Protein AF-0000000067178004 (afdb_homodimer)

Radius of gyration: 20.52 Å; Cα contacts (8 Å, |Δi|>4): 742; chains: 2; bounding box: 50×59×43 Å

pLDDT: mean 97.69, std 4.84, range [48.91, 99.0]

Solvent-accessible surface area (backbone atoms only — not comparable to full-atom values): 18477 Å² total; per-residue (Å²): 102,30,38,22,45,42,45,19,66,50,79,70,58,64,84,55,48,55,58,45,42,54,42,21,33,54,40,3,63,68,57,20,30,42,31,34,59,26,38,58,34,31,43,39,26,53,32,53,51,35,16,44,75,39,59,18,47,40,37,22,39,23,27,55,95,53,47,90,45,41,50,88,86,52,79,37,77,44,73,24,86,38,69,64,52,27,54,48,54,49,59,73,67,34,53,30,38,36,36,44,70,45,24,51,63,30,50,23,54,52,31,44,54,46,34,38,36,75,71,62,74,48,82,60,48,36,33,38,48,31,53,89,56,60,43,49,22,46,50,47,26,53,50,48,24,47,73,72,64,42,45,96,59,63,65,74,78,60,39,48,77,41,68,46,57,67,60,51,52,50,49,48,54,51,50,47,52,53,58,60,63,74,97,102,30,37,23,44,41,47,19,66,51,79,70,58,65,83,54,48,55,58,44,41,53,41,21,34,54,41,4,62,70,58,20,30,41,32,35,58,26,39,58,33,30,44,39,25,52,33,52,51,35,15,45,74,40,58,18,48,40,39,24,38,23,27,55,97,52,47,91,44,41,49,87,84,50,77,39,77,43,73,24,85,38,70,66,53,26,54,49,54,48,58,72,66,34,54,31,39,36,37,45,70,44,25,51,64,30,50,24,53,53,33,45,54,45,35,39,35,75,71,62,75,47,82,61,48,36,33,40,47,30,52,88,56,61,45,50,21,48,50,45,26,54,49,49,24,47,73,73,66,43,44,96,58,65,66,75,80,60,39,47,78,39,69,45,56,68,60,51,53,50,48,47,54,51,50,46,52,52,56,60,65,73,96

Foldseek 3Di:
DEEEEQEALAADDPLFLVLLLVLLLVCQLVQYEYEYQQFCGHSRVSSVVSSVVNHYAYAHEHEDVCVVRGDPDGPYYHYHPDLVRSLVVSVVPGQAYEYGYYDPSSVVSLVVQLVCVLVVVDQHAYEYQCRPVRCVVVVVVVVVCVVVPNRPDDPVSRYHYYNDSVVRVVVNVVVSVVVVVVD/DEEEEQEALAADDPLFLVLLLVLLLVCQLVQYEYEYQQFCGHSVVSSVVSSVVNHYAYAHEHEDVCVVRGDPDGPYYHYHPDLVRSLVVSVVPGQAYEYGYYDPSSVVSLVVQLVCVLVVVDQHAYEYQCRPVRCVVVVVVVVVCVVVPNRPDDPVSRYHYYNDSVVRVVVNVVVSVVVVVVD

Organism: Mycolicibacterium smegmatis (strain ATCC 700084 / mc(2)155) (NCBI:txid246196)

Nearest PDB structures (foldseek):
  5its-assembly2_C  TM=9.536E-01  e=9.724E-16  Corynebacterium glutamicum ATCC 13032
  5zbk-assembly1_A-2  TM=9.360E-01  e=7.575E-16  Pseudomonas aeruginosa PAO1
  5zbl-assembly1_B  TM=9.342E-01  e=1.414E-15  Corynebacterium glutamicum ATCC 13032
  5zbj-assembly1_A-2  TM=9.383E-01  e=2.812E-15  Pseudomonas aeruginosa PAO1
  1ydh-assembly1_B  TM=9.246E-01  e=4.672E-14  Arabidopsis thaliana

InterPro domains:
  IPR005269 Cytokinin riboside 5'-monophosphate phosphoribohydrolase LOG [TIGR00730] (2-168)
  IPR031100 LOG family [PF03641] (44-171)

Secondary structure (DSSP, 8-state):
-EEEEE--SS---HHHHHHHHHHHHHHHHTTPEEEE--BSSHHHHHHHHHHHHTT-EEEEEEEGGGGGGB-TT-SEEEEESSHHHHHHHHHHT-SEEEE-S--HHHHHHHHHHHHHHHTTS----EEEE-GGGTTHHHHHHHHHHHHTT--SS-HHHH-EEES-HHHHHHHHHHHHHHHHHH-/-EEEEE--SS---HHHHHHHHHHHHHHHHTTPEEEE--BSSHHHHHHHHHHHHTT-EEEEEEEGGGGGGB-TT-SEEEEESSHHHHHHHHHHT-SEEEE-S--HHHHHHHHHHHHHHHTTS----EEEE-GGGTTHHHHHHHHHHHHTT--SS-HHHH-EEES-HHHHHHHHHHHHHHHHHH-

Sequence (366 aa):
MKICIFMSATDLDERYTVHARQFARLVGRGGHTLIWGGSDTGLMKLVADEVQAAGGRLNGVSVEFLRHFARGHADDMVIARNLAERKMLMLNGCDAVVVMVGGLGTLDEATDILEMRKHGQHTKPVVILNTAGFYDGLTLQMRRMEHDGLLPVPLDELVYITDDCAKAFAHLQFEHSRRTTEIMKICIFMSATDLDERYTVHARQFARLVGRGGHTLIWGGSDTGLMKLVADEVQAAGGRLNGVSVEFLRHFARGHADDMVIARNLAERKMLMLNGCDAVVVMVGGLGTLDEATDILEMRKHGQHTKPVVILNTAGFYDGLTLQMRRMEHDGLLPVPLDELVYITDDCAKAFAHLQFEHSRRTTEI

Structure (mmCIF, N/CA/C/O backbone):
data_AF-0000000067178004-model_v1
#
loop_
_entity.id
_entity.type
_entity.pdbx_description
1 polymer "Cytokinin riboside 5'-monophosphate phosphoribohydrolase"
#
loop_
_atom_site.group_PDB
_atom_site.id
_atom_site.type_symbol
_atom_site.label_atom_id
_atom_site.label_alt_id
_atom_site.label_comp_id
_atom_site.label_asym_id
_atom_site.label_entity_id
_atom_site.label_seq_id
_atom_site.pdbx_PDB_ins_code
_atom_site.Cartn_x
_atom_site.Cartn_y
_atom_site.Cartn_z
_atom_site.occupancy
_atom_site.B_iso_or_equiv
_atom_site.auth_seq_id
_atom_site.auth_comp_id
_atom_site.auth_asym_id
_atom_site.auth_atom_id
_atom_site.pdbx_PDB_model_num
ATOM 1 N N . MET A 1 1 ? 11.477 -23.141 -5.738 1 97.5 1 MET A N 1
ATOM 2 C CA . MET A 1 1 ? 11.242 -21.844 -5.094 1 97.5 1 MET A CA 1
ATOM 3 C C . MET A 1 1 ? 9.82 -21.766 -4.551 1 97.5 1 MET A C 1
ATOM 5 O O . MET A 1 1 ? 8.93 -22.484 -5.004 1 97.5 1 MET A O 1
ATOM 9 N N . LYS A 1 2 ? 9.57 -20.938 -3.533 1 98.81 2 LYS A N 1
ATOM 10 C CA . LYS A 1 2 ? 8.258 -20.5 -3.094 1 98.81 2 LYS A CA 1
ATOM 11 C C . LYS A 1 2 ? 7.93 -19.109 -3.66 1 98.81 2 LYS A C 1
ATOM 13 O O . LYS A 1 2 ? 8.586 -18.125 -3.318 1 98.81 2 LYS A O 1
ATOM 18 N N . ILE A 1 3 ? 6.898 -19.094 -4.504 1 98.94 3 ILE A N 1
ATOM 19 C CA . ILE A 1 3 ? 6.547 -17.859 -5.207 1 98.94 3 ILE A CA 1
ATOM 20 C C . ILE A 1 3 ? 5.25 -17.297 -4.633 1 98.94 3 ILE A C 1
ATOM 22 O O . ILE A 1 3 ? 4.199 -17.938 -4.707 1 98.94 3 ILE A O 1
ATOM 26 N N . CYS A 1 4 ? 5.352 -16.125 -4.055 1 98.94 4 CYS A N 1
ATOM 27 C CA . CYS A 1 4 ? 4.176 -15.406 -3.559 1 98.94 4 CYS A CA 1
ATOM 28 C C . CYS A 1 4 ? 3.49 -14.641 -4.68 1 98.94 4 CYS A C 1
ATOM 30 O O . CYS A 1 4 ? 4.129 -13.859 -5.387 1 98.94 4 CYS A O 1
ATOM 32 N N . ILE A 1 5 ? 2.236 -14.891 -4.875 1 99 5 ILE A N 1
ATOM 33 C CA . ILE A 1 5 ? 1.469 -14.156 -5.875 1 99 5 ILE A CA 1
ATOM 34 C C . ILE A 1 5 ? 0.325 -13.406 -5.199 1 99 5 ILE A C 1
ATOM 36 O O . ILE A 1 5 ? -0.54 -14.016 -4.566 1 99 5 ILE A O 1
ATOM 40 N N . PHE A 1 6 ? 0.335 -12.094 -5.316 1 98.94 6 PHE A N 1
ATOM 41 C CA . PHE A 1 6 ? -0.799 -11.258 -4.949 1 98.94 6 PHE A CA 1
ATOM 42 C C . PHE A 1 6 ? -1.739 -11.07 -6.137 1 98.94 6 PHE A C 1
ATOM 44 O O . PHE A 1 6 ? -1.3 -10.734 -7.238 1 98.94 6 PHE A O 1
ATOM 51 N N . MET A 1 7 ? -3.016 -11.258 -5.895 1 98.94 7 MET A N 1
ATOM 52 C CA . MET A 1 7 ? -3.963 -11.219 -7.008 1 98.94 7 MET A CA 1
ATOM 53 C C . MET A 1 7 ? -5.395 -11.125 -6.496 1 98.94 7 MET A C 1
ATOM 55 O O . MET A 1 7 ? -5.652 -11.312 -5.309 1 98.94 7 MET A O 1
ATOM 59 N N . SER A 1 8 ? -6.277 -10.945 -7.387 1 98.56 8 SER A N 1
ATOM 60 C CA . SER A 1 8 ? -7.664 -10.609 -7.086 1 98.56 8 SER A CA 1
ATOM 61 C C . SER A 1 8 ? -8.422 -11.812 -6.531 1 98.56 8 SER A C 1
ATOM 63 O O . SER A 1 8 ? -8.188 -12.945 -6.961 1 98.56 8 SER A O 1
ATOM 65 N N . ALA A 1 9 ? -9.422 -11.531 -5.672 1 97.62 9 ALA A N 1
ATOM 66 C CA . ALA A 1 9 ? -10.406 -12.523 -5.246 1 97.62 9 ALA A CA 1
ATOM 67 C C . ALA A 1 9 ? -11.641 -12.484 -6.137 1 97.62 9 ALA A C 1
ATOM 69 O O . ALA A 1 9 ? -12.602 -13.227 -5.914 1 97.62 9 ALA A O 1
ATOM 70 N N . THR A 1 10 ? -11.664 -11.625 -7.113 1 97.81 10 THR A N 1
ATOM 71 C CA . THR A 1 10 ? -12.797 -11.391 -8 1 97.81 10 THR A CA 1
ATOM 72 C C . THR A 1 10 ? -12.664 -12.219 -9.273 1 97.81 10 THR A C 1
ATOM 74 O O . THR A 1 10 ? -11.562 -12.383 -9.805 1 97.81 10 THR A O 1
ATOM 77 N N . ASP A 1 11 ? -13.852 -12.719 -9.766 1 97.94 11 ASP A N 1
ATOM 78 C CA . ASP A 1 11 ? -13.859 -13.352 -11.078 1 97.94 11 ASP A CA 1
ATOM 79 C C . ASP A 1 11 ? -13.57 -12.328 -12.18 1 97.94 11 ASP A C 1
ATOM 81 O O . ASP A 1 11 ? -14.133 -11.234 -12.18 1 97.94 11 ASP A O 1
ATOM 85 N N . LEU A 1 12 ? -12.68 -12.758 -13.086 1 98.06 12 LEU A N 1
ATOM 86 C CA . LEU A 1 12 ? -12.25 -11.82 -14.117 1 98.06 12 LEU A CA 1
ATOM 87 C C . LEU A 1 12 ? -12.492 -12.398 -15.508 1 98.06 12 LEU A C 1
ATOM 89 O O . LEU A 1 12 ? -12.68 -13.609 -15.656 1 98.06 12 LEU A O 1
ATOM 93 N N . ASP A 1 13 ? -12.57 -11.562 -16.453 1 96.44 13 ASP A N 1
ATOM 94 C CA . ASP A 1 13 ? -12.789 -12.008 -17.812 1 96.44 13 ASP A CA 1
ATOM 95 C C . ASP A 1 13 ? -11.516 -12.586 -18.422 1 96.44 13 ASP A C 1
ATOM 97 O O . ASP A 1 13 ? -10.453 -12.547 -17.797 1 96.44 13 ASP A O 1
ATOM 101 N N . GLU A 1 14 ? -11.594 -13.086 -19.609 1 97.75 14 GLU A N 1
ATOM 102 C CA . GLU A 1 14 ? -10.539 -13.867 -20.266 1 97.75 14 GLU A CA 1
ATOM 103 C C . GLU A 1 14 ? -9.32 -13 -20.578 1 97.75 14 GLU A C 1
ATOM 105 O O . GLU A 1 14 ? -8.203 -13.508 -20.656 1 97.75 14 GLU A O 1
ATOM 110 N N . ARG A 1 15 ? -9.625 -11.711 -20.688 1 96.88 15 ARG A N 1
ATOM 111 C CA . ARG A 1 15 ? -8.508 -10.805 -20.938 1 96.88 15 ARG A CA 1
ATOM 112 C C . ARG A 1 15 ? -7.434 -10.969 -19.859 1 96.88 15 ARG A C 1
ATOM 114 O O . ARG A 1 15 ? -6.242 -10.797 -20.141 1 96.88 15 ARG A O 1
ATOM 121 N N . TYR A 1 16 ? -7.793 -11.312 -18.641 1 98.5 16 TYR A N 1
ATOM 122 C CA . TYR A 1 16 ? -6.863 -11.453 -17.516 1 98.5 16 TYR A CA 1
ATOM 123 C C . TYR A 1 16 ? -6.582 -12.922 -17.234 1 98.5 16 TYR A C 1
ATOM 125 O O . TYR A 1 16 ? -5.441 -13.297 -16.938 1 98.5 16 TYR A O 1
ATOM 133 N N . THR A 1 17 ? -7.57 -13.789 -17.375 1 98.62 17 THR A N 1
ATOM 134 C CA . THR A 1 17 ? -7.453 -15.156 -16.875 1 98.62 17 THR A CA 1
ATOM 135 C C . THR A 1 17 ? -6.543 -15.992 -17.766 1 98.62 17 THR A C 1
ATOM 137 O O . THR A 1 17 ? -5.863 -16.906 -17.297 1 98.62 17 THR A O 1
ATOM 140 N N . VAL A 1 18 ? -6.465 -15.703 -19.031 1 98.44 18 VAL A N 1
ATOM 141 C CA . VAL A 1 18 ? -5.621 -16.453 -19.953 1 98.44 18 VAL A CA 1
ATOM 142 C C . VAL A 1 18 ? -4.156 -16.312 -19.547 1 98.44 18 VAL A C 1
ATOM 144 O O . VAL A 1 18 ? -3.436 -17.312 -19.453 1 98.44 18 VAL A O 1
ATOM 147 N N . HIS A 1 19 ? -3.725 -15.133 -19.25 1 98.25 19 HIS A N 1
ATOM 148 C CA . HIS A 1 19 ? -2.35 -14.867 -18.844 1 98.25 19 HIS A CA 1
ATOM 149 C C . HIS A 1 19 ? -2.064 -15.438 -17.469 1 98.25 19 HIS A C 1
ATOM 151 O O . HIS A 1 19 ? -0.978 -15.969 -17.219 1 98.25 19 HIS A O 1
ATOM 157 N N . ALA A 1 20 ? -3.031 -15.297 -16.609 1 98.81 20 ALA A N 1
ATOM 158 C CA . ALA A 1 20 ? -2.867 -15.844 -15.258 1 98.81 20 ALA A CA 1
ATOM 159 C C . ALA A 1 20 ? -2.654 -17.359 -15.305 1 98.81 20 ALA A C 1
ATOM 161 O O . ALA A 1 20 ? -1.795 -17.891 -14.594 1 98.81 20 ALA A O 1
ATOM 162 N N . ARG A 1 21 ? -3.414 -18.031 -16.156 1 98.75 21 ARG A N 1
ATOM 163 C CA . ARG A 1 21 ? -3.258 -19.484 -16.312 1 98.75 21 ARG A CA 1
ATOM 164 C C . ARG A 1 21 ? -1.874 -19.828 -16.844 1 98.75 21 ARG A C 1
ATOM 166 O O . ARG A 1 21 ? -1.245 -20.781 -16.391 1 98.75 21 ARG A O 1
ATOM 173 N N . GLN A 1 22 ? -1.504 -19.078 -17.812 1 98.75 22 GLN A N 1
ATOM 174 C CA . GLN A 1 22 ? -0.192 -19.297 -18.422 1 98.75 22 GLN A CA 1
ATOM 175 C C . GLN A 1 22 ? 0.912 -19.219 -17.359 1 98.75 22 GLN A C 1
ATOM 177 O O . GLN A 1 22 ? 1.769 -20.109 -17.297 1 98.75 22 GLN A O 1
ATOM 182 N N . PHE A 1 23 ? 0.929 -18.203 -16.594 1 98.94 23 PHE A N 1
ATOM 183 C CA . PHE A 1 23 ? 1.959 -18.031 -15.578 1 98.94 23 PHE A CA 1
ATOM 184 C C . PHE A 1 23 ? 1.86 -19.125 -14.523 1 98.94 23 PHE A C 1
ATOM 186 O O . PHE A 1 23 ? 2.877 -19.672 -14.086 1 98.94 23 PHE A O 1
ATOM 193 N N . ALA A 1 24 ? 0.642 -19.406 -14.062 1 98.94 24 ALA A N 1
ATOM 194 C CA . ALA A 1 24 ? 0.413 -20.453 -13.062 1 98.94 24 ALA A CA 1
ATOM 195 C C . ALA A 1 24 ? 0.984 -21.781 -13.531 1 98.94 24 ALA A C 1
ATOM 197 O O . ALA A 1 24 ? 1.575 -22.531 -12.734 1 98.94 24 ALA A O 1
ATOM 198 N N . ARG A 1 25 ? 0.811 -22.109 -14.773 1 98.75 25 ARG A N 1
ATOM 199 C CA . ARG A 1 25 ? 1.32 -23.359 -15.328 1 98.75 25 ARG A CA 1
ATOM 200 C C . ARG A 1 25 ? 2.844 -23.406 -15.266 1 98.75 25 ARG A C 1
ATOM 202 O O . ARG A 1 25 ? 3.428 -24.469 -15.008 1 98.75 25 ARG A O 1
ATOM 209 N N . LEU A 1 26 ? 3.506 -22.25 -15.547 1 98.81 26 LEU A N 1
ATOM 210 C CA . LEU A 1 26 ? 4.957 -22.188 -15.414 1 98.81 26 LEU A CA 1
ATOM 211 C C . LEU A 1 26 ? 5.387 -22.5 -13.977 1 98.81 26 LEU A C 1
ATOM 213 O O . LEU A 1 26 ? 6.344 -23.234 -13.758 1 98.81 26 LEU A O 1
ATOM 217 N N . VAL A 1 27 ? 4.664 -22 -13.008 1 98.88 27 VAL A N 1
ATOM 218 C CA . VAL A 1 27 ? 4.961 -22.234 -11.602 1 98.88 27 VAL A CA 1
ATOM 219 C C . VAL A 1 27 ? 4.828 -23.719 -11.266 1 98.88 27 VAL A C 1
ATOM 221 O O . VAL A 1 27 ? 5.75 -24.312 -10.719 1 98.88 27 VAL A O 1
ATOM 224 N N . GLY A 1 28 ? 3.662 -24.281 -11.625 1 98.81 28 GLY A N 1
ATOM 225 C CA . GLY A 1 28 ? 3.391 -25.672 -11.312 1 98.81 28 GLY A CA 1
ATOM 226 C C . GLY A 1 28 ? 4.336 -26.625 -12 1 98.81 28 GLY A C 1
ATOM 227 O O . GLY A 1 28 ? 4.871 -27.547 -11.367 1 98.81 28 GLY A O 1
ATOM 228 N N . ARG A 1 29 ? 4.594 -26.422 -13.297 1 98.56 29 ARG A N 1
ATOM 229 C CA . ARG A 1 29 ? 5.453 -27.312 -14.078 1 98.56 29 ARG A CA 1
ATOM 230 C C . ARG A 1 29 ? 6.887 -27.266 -13.562 1 98.56 29 ARG A C 1
ATOM 232 O O . ARG A 1 29 ? 7.613 -28.266 -13.656 1 98.56 29 ARG A O 1
ATOM 239 N N . GLY A 1 30 ? 7.246 -26.156 -13.055 1 98 30 GLY A N 1
ATOM 240 C CA . GLY A 1 30 ? 8.578 -26.016 -12.492 1 98 30 GLY A CA 1
ATOM 241 C C . GLY A 1 30 ? 8.719 -26.672 -11.133 1 98 30 GLY A C 1
ATOM 242 O O . GLY A 1 30 ? 9.82 -26.719 -10.578 1 98 30 GLY A O 1
ATOM 243 N N . GLY A 1 31 ? 7.633 -27.156 -10.609 1 98.12 31 GLY A N 1
ATOM 244 C CA . GLY A 1 31 ? 7.652 -27.797 -9.305 1 98.12 31 GLY A CA 1
ATOM 245 C C . GLY A 1 31 ? 7.738 -26.812 -8.156 1 98.12 31 GLY A C 1
ATOM 246 O O . GLY A 1 31 ? 8.219 -27.141 -7.074 1 98.12 31 GLY A O 1
ATOM 247 N N . HIS A 1 32 ? 7.402 -25.578 -8.391 1 98.81 32 HIS A N 1
ATOM 248 C CA . HIS A 1 32 ? 7.457 -24.516 -7.375 1 98.81 32 HIS A CA 1
ATOM 249 C C . HIS A 1 32 ? 6.219 -24.562 -6.48 1 98.81 32 HIS A C 1
ATOM 251 O O . HIS A 1 32 ? 5.27 -25.297 -6.758 1 98.81 32 HIS A O 1
ATOM 257 N N . THR A 1 33 ? 6.312 -23.875 -5.363 1 98.94 33 THR A N 1
ATOM 258 C CA . THR A 1 33 ? 5.207 -23.719 -4.422 1 98.94 33 THR A CA 1
ATOM 259 C C . THR A 1 33 ? 4.578 -22.344 -4.559 1 98.94 33 THR A C 1
ATOM 261 O O . THR A 1 33 ? 5.285 -21.328 -4.617 1 98.94 33 THR A O 1
ATOM 264 N N . LEU A 1 34 ? 3.273 -22.344 -4.68 1 98.94 34 LEU A N 1
ATOM 265 C CA . LEU A 1 34 ? 2.52 -21.094 -4.645 1 98.94 34 LEU A CA 1
ATOM 266 C C . LEU A 1 34 ? 2.246 -20.672 -3.207 1 98.94 34 LEU A C 1
ATOM 268 O O . LEU A 1 34 ? 1.69 -21.438 -2.42 1 98.94 34 LEU A O 1
ATOM 272 N N . ILE A 1 35 ? 2.668 -19.484 -2.795 1 99 35 ILE A N 1
ATOM 273 C CA . ILE A 1 35 ? 2.199 -18.781 -1.612 1 99 35 ILE A CA 1
ATOM 274 C C . ILE A 1 35 ? 1.151 -17.734 -2.014 1 99 35 ILE A C 1
ATOM 276 O O . ILE A 1 35 ? 1.418 -16.875 -2.848 1 99 35 ILE A O 1
ATOM 280 N N . TRP A 1 36 ? -0.084 -17.812 -1.552 1 98.88 36 TRP A N 1
ATOM 281 C CA . TRP A 1 36 ? -1.107 -16.844 -1.959 1 98.88 36 TRP A CA 1
ATOM 282 C C . TRP A 1 36 ? -2.107 -16.609 -0.833 1 98.88 36 TRP A C 1
ATOM 284 O O . TRP A 1 36 ? -1.973 -17.172 0.255 1 98.88 36 TRP A O 1
ATOM 294 N N . GLY A 1 37 ? -3.033 -15.766 -1.04 1 98.75 37 GLY A N 1
ATOM 295 C CA . GLY A 1 37 ? -3.957 -15.336 -0.001 1 98.75 37 GLY A CA 1
ATOM 296 C C . GLY A 1 37 ? -4.906 -16.438 0.445 1 98.75 37 GLY A C 1
ATOM 297 O O . GLY A 1 37 ? -5.734 -16.219 1.332 1 98.75 37 GLY A O 1
ATOM 298 N N . GLY A 1 38 ? -4.902 -17.516 -0.173 1 98.81 38 GLY A N 1
ATOM 299 C CA . GLY A 1 38 ? -5.531 -18.719 0.324 1 98.81 38 GLY A CA 1
ATOM 300 C C . GLY A 1 38 ? -6.98 -18.859 -0.101 1 98.81 38 GLY A C 1
ATOM 301 O O . GLY A 1 38 ? -7.602 -19.906 0.127 1 98.81 38 GLY A O 1
ATOM 302 N N . SER A 1 39 ? -7.516 -17.844 -0.777 1 98.5 39 SER A N 1
ATOM 303 C CA . SER A 1 39 ? -8.945 -17.859 -1.078 1 98.5 39 SER A CA 1
ATOM 304 C C . SER A 1 39 ? -9.266 -18.844 -2.195 1 98.5 39 SER A C 1
ATOM 306 O O . SER A 1 39 ? -8.484 -19 -3.131 1 98.5 39 SER A O 1
ATOM 308 N N . ASP A 1 40 ? -10.469 -19.422 -2.088 1 98.69 40 ASP A N 1
ATOM 309 C CA . ASP A 1 40 ? -10.992 -20.281 -3.145 1 98.69 40 ASP A CA 1
ATOM 310 C C . ASP A 1 40 ? -11.984 -19.516 -4.023 1 98.69 40 ASP A C 1
ATOM 312 O O . ASP A 1 40 ? -13.031 -20.062 -4.387 1 98.69 40 ASP A O 1
ATOM 316 N N . THR A 1 41 ? -11.688 -18.312 -4.301 1 98.44 41 THR A N 1
ATOM 317 C CA . THR A 1 41 ? -12.547 -17.469 -5.125 1 98.44 41 THR A CA 1
ATOM 318 C C . THR A 1 41 ? -11.719 -16.703 -6.164 1 98.44 41 THR A C 1
ATOM 320 O O . THR A 1 41 ? -10.516 -16.516 -5.988 1 98.44 41 THR A O 1
ATOM 323 N N . GLY A 1 42 ? -12.359 -16.422 -7.285 1 98.56 42 GLY A N 1
ATOM 324 C CA . GLY A 1 42 ? -11.844 -15.477 -8.266 1 98.56 42 GLY A CA 1
ATOM 325 C C . GLY A 1 42 ? -10.547 -15.938 -8.906 1 98.56 42 GLY A C 1
ATOM 326 O O . GLY A 1 42 ? -10.383 -17.125 -9.203 1 98.56 42 GLY A O 1
ATOM 327 N N . LEU A 1 43 ? -9.672 -14.969 -9.195 1 98.88 43 LEU A N 1
ATOM 328 C CA . LEU A 1 43 ? -8.383 -15.242 -9.812 1 98.88 43 LEU A CA 1
ATOM 329 C C . LEU A 1 43 ? -7.516 -16.094 -8.898 1 98.88 43 LEU A C 1
ATOM 331 O O . LEU A 1 43 ? -6.746 -16.938 -9.375 1 98.88 43 LEU A O 1
ATOM 335 N N . MET A 1 44 ? -7.629 -15.891 -7.582 1 98.88 44 MET A N 1
ATOM 336 C CA . MET A 1 44 ? -6.867 -16.672 -6.621 1 98.88 44 MET A CA 1
ATOM 337 C C . MET A 1 44 ? -7.18 -18.156 -6.77 1 98.88 44 MET A C 1
ATOM 339 O O . MET A 1 44 ? -6.27 -19 -6.773 1 98.88 44 MET A O 1
ATOM 343 N N . LYS A 1 45 ? -8.445 -18.422 -6.902 1 98.88 45 LYS A N 1
ATOM 344 C CA . LYS A 1 45 ? -8.852 -19.812 -7.105 1 98.88 45 LYS A CA 1
ATOM 345 C C . LYS A 1 45 ? -8.297 -20.359 -8.422 1 98.88 45 LYS A C 1
ATOM 347 O O . LYS A 1 45 ? -7.77 -21.469 -8.461 1 98.88 45 LYS A O 1
ATOM 352 N N . LEU A 1 46 ? -8.453 -19.625 -9.438 1 98.88 46 LEU A N 1
ATOM 353 C CA . LEU A 1 46 ? -8.016 -20.031 -10.766 1 98.88 46 LEU A CA 1
ATOM 354 C C . LEU A 1 46 ? -6.527 -20.359 -10.781 1 98.88 46 LEU A C 1
ATOM 356 O O . LEU A 1 46 ? -6.121 -21.406 -11.281 1 98.88 46 LEU A O 1
ATOM 360 N N . VAL A 1 47 ? -5.707 -19.469 -10.227 1 98.94 47 VAL A N 1
ATOM 361 C CA . VAL A 1 47 ? -4.258 -19.641 -10.211 1 98.94 47 VAL A CA 1
ATOM 362 C C . VAL A 1 47 ? -3.889 -20.844 -9.359 1 98.94 47 VAL A C 1
ATOM 364 O O . VAL A 1 47 ? -3.062 -21.672 -9.766 1 98.94 47 VAL A O 1
ATOM 367 N N . ALA A 1 48 ? -4.52 -20.953 -8.18 1 98.94 48 ALA A N 1
ATOM 368 C CA . ALA A 1 48 ? -4.25 -22.109 -7.309 1 98.94 48 ALA A CA 1
ATOM 369 C C . ALA A 1 48 ? -4.59 -23.422 -8.008 1 98.94 48 ALA A C 1
ATOM 371 O O . ALA A 1 48 ? -3.82 -24.375 -7.953 1 98.94 48 ALA A O 1
ATOM 372 N N . ASP A 1 49 ? -5.73 -23.469 -8.68 1 98.81 49 ASP A N 1
ATOM 373 C CA . ASP A 1 49 ? -6.137 -24.656 -9.43 1 98.81 49 ASP A CA 1
ATOM 374 C C . ASP A 1 49 ? -5.102 -25.016 -10.484 1 98.81 49 ASP A C 1
ATOM 376 O O . ASP A 1 49 ? -4.73 -26.188 -10.617 1 98.81 49 ASP A O 1
ATOM 380 N N . GLU A 1 50 ? -4.676 -24.047 -11.242 1 98.88 50 GLU A N 1
ATOM 381 C CA . GLU A 1 50 ? -3.758 -24.266 -12.352 1 98.88 50 GLU A CA 1
ATOM 382 C C . GLU A 1 50 ? -2.391 -24.734 -11.852 1 98.88 50 GLU A C 1
ATOM 384 O O . GLU A 1 50 ? -1.772 -25.625 -12.438 1 98.88 50 GLU A O 1
ATOM 389 N N . VAL A 1 51 ? -1.882 -24.109 -10.758 1 98.88 51 VAL A N 1
ATOM 390 C CA . VAL A 1 51 ? -0.599 -24.5 -10.18 1 98.88 51 VAL A CA 1
ATOM 391 C C . VAL A 1 51 ? -0.66 -25.953 -9.719 1 98.88 51 VAL A C 1
ATOM 393 O O . VAL A 1 51 ? 0.239 -26.734 -10.008 1 98.88 51 VAL A O 1
ATOM 396 N N . GLN A 1 52 ? -1.696 -26.266 -9 1 98.62 52 GLN A N 1
ATOM 397 C CA . GLN A 1 52 ? -1.865 -27.609 -8.469 1 98.62 52 GLN A CA 1
ATOM 398 C C . GLN A 1 52 ? -1.972 -28.641 -9.602 1 98.62 52 GLN A C 1
ATOM 400 O O . GLN A 1 52 ? -1.315 -29.672 -9.562 1 98.62 52 GLN A O 1
ATOM 405 N N . ALA A 1 53 ? -2.732 -28.328 -10.602 1 98.56 53 ALA A N 1
ATOM 406 C CA . ALA A 1 53 ? -2.926 -29.234 -11.742 1 98.56 53 ALA A CA 1
ATOM 407 C C . ALA A 1 53 ? -1.614 -29.469 -12.484 1 98.56 53 ALA A C 1
ATOM 409 O O . ALA A 1 53 ? -1.39 -30.547 -13.039 1 98.56 53 ALA A O 1
ATOM 410 N N . ALA A 1 54 ? -0.749 -28.516 -12.453 1 98.69 54 ALA A N 1
ATOM 411 C CA . ALA A 1 54 ? 0.509 -28.578 -13.195 1 98.69 54 ALA A CA 1
ATOM 412 C C . ALA A 1 54 ? 1.612 -29.203 -12.344 1 98.69 54 ALA A C 1
ATOM 414 O O . ALA A 1 54 ? 2.754 -29.328 -12.797 1 98.69 54 ALA A O 1
ATOM 415 N N . GLY A 1 55 ? 1.264 -29.547 -11.078 1 98.38 55 GLY A N 1
ATOM 416 C CA . GLY A 1 55 ? 2.205 -30.328 -10.281 1 98.38 55 GLY A CA 1
ATOM 417 C C . GLY A 1 55 ? 2.848 -29.516 -9.172 1 98.38 55 GLY A C 1
ATOM 418 O O . GLY A 1 55 ? 3.742 -30.016 -8.477 1 98.38 55 GLY A O 1
ATOM 419 N N . GLY A 1 56 ? 2.391 -28.266 -8.977 1 98.75 56 GLY A N 1
ATOM 420 C CA . GLY A 1 56 ? 2.932 -27.438 -7.918 1 98.75 56 GLY A CA 1
ATOM 421 C C . GLY A 1 56 ? 2.262 -27.672 -6.574 1 98.75 56 GLY A C 1
ATOM 422 O O . GLY A 1 56 ? 1.291 -28.422 -6.48 1 98.75 56 GLY A O 1
ATOM 423 N N . ARG A 1 57 ? 2.82 -27.078 -5.535 1 98.81 57 ARG A N 1
ATOM 424 C CA . ARG A 1 57 ? 2.273 -27.125 -4.184 1 98.81 57 ARG A CA 1
ATOM 425 C C . ARG A 1 57 ? 1.595 -25.812 -3.814 1 98.81 57 ARG A C 1
ATOM 427 O O . ARG A 1 57 ? 1.876 -24.766 -4.414 1 98.81 57 ARG A O 1
ATOM 434 N N . LEU A 1 58 ? 0.678 -25.906 -2.84 1 98.88 58 LEU A N 1
ATOM 435 C CA . LEU A 1 58 ? -0.112 -24.734 -2.432 1 98.88 58 LEU A CA 1
ATOM 436 C C . LEU A 1 58 ? 0.057 -24.469 -0.942 1 98.88 58 LEU A C 1
ATOM 438 O O . LEU A 1 58 ? -0.306 -25.297 -0.107 1 98.88 58 LEU A O 1
ATOM 442 N N . ASN A 1 59 ? 0.609 -23.312 -0.583 1 98.94 59 ASN A N 1
ATOM 443 C CA . ASN A 1 59 ? 0.658 -22.797 0.781 1 98.94 59 ASN A CA 1
ATOM 444 C C . ASN A 1 59 ? -0.112 -21.484 0.915 1 98.94 59 ASN A C 1
ATOM 446 O O . ASN A 1 59 ? 0.364 -20.438 0.483 1 98.94 59 ASN A O 1
ATOM 450 N N . GLY A 1 60 ? -1.25 -21.562 1.597 1 98.88 60 GLY A N 1
ATOM 451 C CA . GLY A 1 60 ? -2.109 -20.391 1.711 1 98.88 60 GLY A CA 1
ATOM 452 C C . GLY A 1 60 ? -1.913 -19.625 3.008 1 98.88 60 GLY A C 1
ATOM 453 O O . GLY A 1 60 ? -1.557 -20.219 4.031 1 98.88 60 GLY A O 1
ATOM 454 N N . VAL A 1 61 ? -2.09 -18.344 2.936 1 98.94 61 VAL A N 1
ATOM 455 C CA . VAL A 1 61 ? -2.172 -17.484 4.109 1 98.94 61 VAL A CA 1
ATOM 456 C C . VAL A 1 61 ? -3.447 -16.641 4.047 1 98.94 61 VAL A C 1
ATOM 458 O O . VAL A 1 61 ? -3.5 -15.633 3.338 1 98.94 61 VAL A O 1
ATOM 461 N N . SER A 1 62 ? -4.434 -17.047 4.758 1 98.81 62 SER A N 1
ATOM 462 C CA . SER A 1 62 ? -5.676 -16.281 4.852 1 98.81 62 SER A CA 1
ATOM 463 C C . SER A 1 62 ? -5.664 -15.352 6.055 1 98.81 62 SER A C 1
ATOM 465 O O . SER A 1 62 ? -4.602 -15.055 6.605 1 98.81 62 SER A O 1
ATOM 467 N N . VAL A 1 63 ? -6.715 -14.711 6.254 1 98.69 63 VAL A N 1
ATOM 468 C CA . VAL A 1 63 ? -6.879 -13.82 7.395 1 98.69 63 VAL A CA 1
ATOM 469 C C . VAL A 1 63 ? -8.234 -14.062 8.055 1 98.69 63 VAL A C 1
ATOM 471 O O . VAL A 1 63 ? -9.211 -14.398 7.379 1 98.69 63 VAL A O 1
ATOM 474 N N . GLU A 1 64 ? -8.344 -13.82 9.305 1 98.62 64 GLU A N 1
ATOM 475 C CA . GLU A 1 64 ? -9.477 -14.234 10.125 1 98.62 64 GLU A CA 1
ATOM 476 C C . GLU A 1 64 ? -10.805 -13.781 9.516 1 98.62 64 GLU A C 1
ATOM 478 O O . GLU A 1 64 ? -11.719 -14.586 9.328 1 98.62 64 GLU A O 1
ATOM 483 N N . PHE A 1 65 ? -10.922 -12.547 9.109 1 97.44 65 PHE A N 1
ATOM 484 C CA . PHE A 1 65 ? -12.211 -12.008 8.695 1 97.44 65 PHE A CA 1
ATOM 485 C C . PHE A 1 65 ? -12.555 -12.469 7.281 1 97.44 65 PHE A C 1
ATOM 487 O O . PHE A 1 65 ? -13.664 -12.219 6.793 1 97.44 65 PHE A O 1
ATOM 494 N N . LEU A 1 66 ? -11.664 -13.289 6.633 1 97.94 66 LEU A N 1
ATOM 495 C CA . LEU A 1 66 ? -11.938 -13.852 5.316 1 97.94 66 LEU A CA 1
ATOM 496 C C . LEU A 1 66 ? -11.789 -15.375 5.336 1 97.94 66 LEU A C 1
ATOM 498 O O . LEU A 1 66 ? -11.742 -16.016 4.281 1 97.94 66 LEU A O 1
ATOM 502 N N . ARG A 1 67 ? -11.742 -15.969 6.453 1 98 67 ARG A N 1
ATOM 503 C CA . ARG A 1 67 ? -11.453 -17.391 6.652 1 98 67 ARG A CA 1
ATOM 504 C C . ARG A 1 67 ? -12.469 -18.266 5.914 1 98 67 ARG A C 1
ATOM 506 O O . ARG A 1 67 ? -12.125 -19.344 5.445 1 98 67 ARG A O 1
ATOM 513 N N . HIS A 1 68 ? -13.664 -17.812 5.797 1 98.19 68 HIS A N 1
ATOM 514 C CA . HIS A 1 68 ? -14.727 -18.609 5.203 1 98.19 68 HIS A CA 1
ATOM 515 C C . HIS A 1 68 ? -14.5 -18.797 3.705 1 98.19 68 HIS A C 1
ATOM 517 O O . HIS A 1 68 ? -15.133 -19.656 3.08 1 98.19 68 HIS A O 1
ATOM 523 N N . PHE A 1 69 ? -13.609 -18.031 3.133 1 98.5 69 PHE A N 1
ATOM 524 C CA . PHE A 1 69 ? -13.305 -18.141 1.712 1 98.5 69 PHE A CA 1
ATOM 525 C C . PHE A 1 69 ? -12.055 -18.984 1.496 1 98.5 69 PHE A C 1
ATOM 527 O O . PHE A 1 69 ? -11.664 -19.25 0.357 1 98.5 69 PHE A O 1
ATOM 534 N N . ALA A 1 70 ? -11.398 -19.422 2.582 1 98.75 70 ALA A N 1
ATOM 535 C CA . ALA A 1 70 ? -10.133 -20.156 2.482 1 98.75 70 ALA A CA 1
ATOM 536 C C . ALA A 1 70 ? -10.32 -21.484 1.777 1 98.75 70 ALA A C 1
ATOM 538 O O . ALA A 1 70 ? -11.289 -22.203 2.037 1 98.75 70 ALA A O 1
ATOM 539 N N . ARG A 1 71 ? -9.32 -21.797 0.945 1 98.56 71 ARG A N 1
ATOM 540 C CA . ARG A 1 71 ? -9.336 -23.062 0.234 1 98.56 71 ARG A CA 1
ATOM 541 C C . ARG A 1 71 ? -9.195 -24.234 1.202 1 98.56 71 ARG A C 1
ATOM 543 O O . ARG A 1 71 ? -8.32 -24.234 2.066 1 98.56 71 ARG A O 1
ATOM 550 N N . GLY A 1 72 ? -10.023 -25.266 1.188 1 96.44 72 GLY A N 1
ATOM 551 C CA . GLY A 1 72 ? -10.023 -26.406 2.1 1 96.44 72 GLY A CA 1
ATOM 552 C C . GLY A 1 72 ? -8.922 -27.406 1.813 1 96.44 72 GLY A C 1
ATOM 553 O O . GLY A 1 72 ? -8.484 -28.125 2.713 1 96.44 72 GLY A O 1
ATOM 554 N N . HIS A 1 73 ? -8.352 -27.578 0.583 1 93.06 73 HIS A N 1
ATOM 555 C CA . HIS A 1 73 ? -7.438 -28.672 0.235 1 93.06 73 HIS A CA 1
ATOM 556 C C . HIS A 1 73 ? -6.102 -28.125 -0.255 1 93.06 73 HIS A C 1
ATOM 558 O O . HIS A 1 73 ? -5.527 -28.641 -1.212 1 93.06 73 HIS A O 1
ATOM 564 N N . ALA A 1 74 ? -5.598 -27.125 0.489 1 98.44 74 ALA A N 1
ATOM 565 C CA . ALA A 1 74 ? -4.23 -26.672 0.244 1 98.44 74 ALA A CA 1
ATOM 566 C C . ALA A 1 74 ? -3.221 -27.578 0.953 1 98.44 74 ALA A C 1
ATOM 568 O O . ALA A 1 74 ? -3.584 -28.344 1.853 1 98.44 74 ALA A O 1
ATOM 569 N N . ASP A 1 75 ? -2.002 -27.562 0.529 1 98.81 75 ASP A N 1
ATOM 570 C CA . ASP A 1 75 ? -0.963 -28.312 1.227 1 98.81 75 ASP A CA 1
ATOM 571 C C . ASP A 1 75 ? -0.717 -27.734 2.623 1 98.81 75 ASP A C 1
ATOM 573 O O . ASP A 1 75 ? -0.439 -28.484 3.562 1 98.81 75 ASP A O 1
ATOM 577 N N . ASP A 1 76 ? -0.738 -26.484 2.785 1 98.69 76 ASP A N 1
ATOM 578 C CA . ASP A 1 76 ? -0.671 -25.766 4.047 1 98.69 76 ASP A CA 1
ATOM 579 C C . ASP A 1 76 ? -1.56 -24.516 4.016 1 98.69 76 ASP A C 1
ATOM 581 O O . ASP A 1 76 ? -1.717 -23.891 2.965 1 98.69 76 ASP A O 1
ATOM 585 N N . MET A 1 77 ? -2.184 -24.203 5.188 1 98.81 77 MET A N 1
ATOM 586 C CA . MET A 1 77 ? -3.002 -23 5.324 1 98.81 77 MET A CA 1
ATOM 587 C C . MET A 1 77 ? -2.803 -22.359 6.695 1 98.81 77 MET A C 1
ATOM 589 O O . MET A 1 77 ? -2.982 -23.016 7.723 1 98.81 77 MET A O 1
ATOM 593 N N . VAL A 1 78 ? -2.408 -21.188 6.695 1 98.81 78 VAL A N 1
ATOM 594 C CA . VAL A 1 78 ? -2.307 -20.391 7.914 1 98.81 78 VAL A CA 1
ATOM 595 C C . VAL A 1 78 ? -3.367 -19.297 7.91 1 98.81 78 VAL A C 1
ATOM 597 O O . VAL A 1 78 ? -3.619 -18.672 6.875 1 98.81 78 VAL A O 1
ATOM 600 N N . ILE A 1 79 ? -3.982 -19.031 9.055 1 98.81 79 ILE A N 1
ATOM 601 C CA . ILE A 1 79 ? -4.949 -17.953 9.203 1 98.81 79 ILE A CA 1
ATOM 602 C C . ILE A 1 79 ? -4.344 -16.828 10.047 1 98.81 79 ILE A C 1
ATOM 604 O O . ILE A 1 79 ? -4.156 -16.984 11.258 1 98.81 79 ILE A O 1
ATOM 608 N N . ALA A 1 80 ? -4.039 -15.711 9.406 1 98.81 80 ALA A N 1
ATOM 609 C CA . ALA A 1 80 ? -3.496 -14.555 10.117 1 98.81 80 ALA A CA 1
ATOM 610 C C . ALA A 1 80 ? -4.59 -13.812 10.883 1 98.81 80 ALA A C 1
ATOM 612 O O . ALA A 1 80 ? -5.77 -13.906 10.531 1 98.81 80 ALA A O 1
ATOM 613 N N . ARG A 1 81 ? -4.23 -13 11.891 1 98.19 81 ARG A N 1
ATOM 614 C CA . ARG A 1 81 ? -5.164 -12.266 12.734 1 98.19 81 ARG A CA 1
ATOM 615 C C . ARG A 1 81 ? -5.707 -11.039 12 1 98.19 81 ARG A C 1
ATOM 617 O O . ARG A 1 81 ? -6.848 -10.633 12.227 1 98.19 81 ARG A O 1
ATOM 624 N N . ASN A 1 82 ? -4.809 -10.445 11.172 1 97.69 82 ASN A N 1
ATOM 625 C CA . ASN A 1 82 ? -5.133 -9.227 10.445 1 97.69 82 ASN A CA 1
ATOM 626 C C . ASN A 1 82 ? -4.305 -9.094 9.172 1 97.69 82 ASN A C 1
ATOM 628 O O . ASN A 1 82 ? -3.449 -9.938 8.891 1 97.69 82 ASN A O 1
ATOM 632 N N . LEU A 1 83 ? -4.609 -8.109 8.43 1 98.06 83 LEU A N 1
ATOM 633 C CA . LEU A 1 83 ? -3.998 -7.938 7.113 1 98.06 83 LEU A CA 1
ATOM 634 C C . LEU A 1 83 ? -2.498 -7.703 7.238 1 98.06 83 LEU A C 1
ATOM 636 O O . LEU A 1 83 ? -1.719 -8.18 6.41 1 98.06 83 LEU A O 1
ATOM 640 N N . ALA A 1 84 ? -2.059 -6.922 8.227 1 98.06 84 ALA A N 1
ATOM 641 C CA . ALA A 1 84 ? -0.636 -6.668 8.438 1 98.06 84 ALA A CA 1
ATOM 642 C C . ALA A 1 84 ? 0.125 -7.973 8.664 1 98.06 84 ALA A C 1
ATOM 644 O O . ALA A 1 84 ? 1.159 -8.211 8.039 1 98.06 84 ALA A O 1
ATOM 645 N N . GLU A 1 85 ? -0.379 -8.781 9.539 1 98.19 85 GLU A N 1
ATOM 646 C CA . GLU A 1 85 ? 0.241 -10.078 9.812 1 98.19 85 GLU A CA 1
ATOM 647 C C . GLU A 1 85 ? 0.225 -10.961 8.57 1 98.19 85 GLU A C 1
ATOM 649 O O . GLU A 1 85 ? 1.191 -11.68 8.297 1 98.19 85 GLU A O 1
ATOM 654 N N . ARG A 1 86 ? -0.843 -10.945 7.832 1 98.75 86 ARG A N 1
ATOM 655 C CA . ARG A 1 86 ? -0.956 -11.742 6.617 1 98.75 86 ARG A CA 1
ATOM 656 C C . ARG A 1 86 ? 0.146 -11.391 5.625 1 98.75 86 ARG A C 1
ATOM 658 O O . ARG A 1 86 ? 0.82 -12.281 5.098 1 98.75 86 ARG A O 1
ATOM 665 N N . LYS A 1 87 ? 0.336 -10.102 5.379 1 98.69 87 LYS A N 1
ATOM 666 C CA . LYS A 1 87 ? 1.378 -9.648 4.461 1 98.69 87 LYS A CA 1
ATOM 667 C C . LYS A 1 87 ? 2.758 -10.102 4.93 1 98.69 87 LYS A C 1
ATOM 669 O O . LYS A 1 87 ? 3.582 -10.539 4.125 1 98.69 87 LYS A O 1
ATOM 674 N N . MET A 1 88 ? 2.969 -9.984 6.227 1 98.25 88 MET A N 1
ATOM 675 C CA . MET A 1 88 ? 4.25 -10.375 6.809 1 98.25 88 MET A CA 1
ATOM 676 C C . MET A 1 88 ? 4.504 -11.867 6.617 1 98.25 88 MET A C 1
ATOM 678 O O . MET A 1 88 ? 5.594 -12.266 6.211 1 98.25 88 MET A O 1
ATOM 682 N N . LEU A 1 89 ? 3.514 -12.719 6.926 1 98.81 89 LEU A N 1
ATOM 683 C CA . LEU A 1 89 ? 3.643 -14.164 6.805 1 98.81 89 LEU A CA 1
ATOM 684 C C . LEU A 1 89 ? 3.895 -14.57 5.355 1 98.81 89 LEU A C 1
ATOM 686 O O . LEU A 1 89 ? 4.723 -15.445 5.086 1 98.81 89 LEU A O 1
ATOM 690 N N . MET A 1 90 ? 3.248 -13.93 4.434 1 98.88 90 MET A N 1
ATOM 691 C CA . MET A 1 90 ? 3.404 -14.242 3.016 1 98.88 90 MET A CA 1
ATOM 692 C C . MET A 1 90 ? 4.793 -13.859 2.521 1 98.88 90 MET A C 1
ATOM 694 O O . MET A 1 90 ? 5.453 -14.648 1.84 1 98.88 90 MET A O 1
ATOM 698 N N . LEU A 1 91 ? 5.219 -12.688 2.928 1 98.75 91 LEU A N 1
ATOM 699 C CA . LEU A 1 91 ? 6.543 -12.227 2.52 1 98.75 91 LEU A CA 1
ATOM 700 C C . LEU A 1 91 ? 7.633 -13.109 3.121 1 98.75 91 LEU A C 1
ATOM 702 O O . LEU A 1 91 ? 8.578 -13.492 2.43 1 98.75 91 LEU A O 1
ATOM 706 N N . ASN A 1 92 ? 7.469 -13.453 4.422 1 98.38 92 ASN A N 1
ATOM 707 C CA . ASN A 1 92 ? 8.477 -14.258 5.105 1 98.38 92 ASN A CA 1
ATOM 708 C C . ASN A 1 92 ? 8.531 -15.68 4.547 1 98.38 92 ASN A C 1
ATOM 710 O O . ASN A 1 92 ? 9.578 -16.328 4.59 1 98.38 92 ASN A O 1
ATOM 714 N N . GLY A 1 93 ? 7.5 -16.141 3.947 1 98.5 93 GLY A N 1
ATOM 715 C CA . GLY A 1 93 ? 7.398 -17.531 3.535 1 98.5 93 GLY A CA 1
ATOM 716 C C . GLY A 1 93 ? 7.773 -17.75 2.082 1 98.5 93 GLY A C 1
ATOM 717 O O . GLY A 1 93 ? 7.711 -18.875 1.585 1 98.5 93 GLY A O 1
ATOM 718 N N . CYS A 1 94 ? 8.219 -16.672 1.394 1 98.75 94 CYS A N 1
ATOM 719 C CA . CYS A 1 94 ? 8.422 -16.859 -0.039 1 98.75 94 CYS A CA 1
ATOM 720 C C . CYS A 1 94 ? 9.859 -16.516 -0.435 1 98.75 94 CYS A C 1
ATOM 722 O O . CYS A 1 94 ? 10.633 -16.031 0.388 1 98.75 94 CYS A O 1
ATOM 724 N N . ASP A 1 95 ? 10.211 -16.875 -1.658 1 98.69 95 ASP A N 1
ATOM 725 C CA . ASP A 1 95 ? 11.523 -16.594 -2.242 1 98.69 95 ASP A CA 1
ATOM 726 C C . ASP A 1 95 ? 11.43 -15.477 -3.275 1 98.69 95 ASP A C 1
ATOM 728 O O . ASP A 1 95 ? 12.438 -14.859 -3.621 1 98.69 95 ASP A O 1
ATOM 732 N N . ALA A 1 96 ? 10.234 -15.281 -3.814 1 98.88 96 ALA A N 1
ATOM 733 C CA . ALA A 1 96 ? 9.969 -14.328 -4.887 1 98.88 96 ALA A CA 1
ATOM 734 C C . ALA A 1 96 ? 8.516 -13.859 -4.859 1 98.88 96 ALA A C 1
ATOM 736 O O . ALA A 1 96 ? 7.652 -14.531 -4.293 1 98.88 96 ALA A O 1
ATOM 737 N N . VAL A 1 97 ? 8.273 -12.695 -5.473 1 98.94 97 VAL A N 1
ATOM 738 C CA . VAL A 1 97 ? 6.945 -12.102 -5.422 1 98.94 97 VAL A CA 1
ATOM 739 C C . VAL A 1 97 ? 6.492 -11.719 -6.828 1 98.94 97 VAL A C 1
ATOM 741 O O . VAL A 1 97 ? 7.266 -11.148 -7.602 1 98.94 97 VAL A O 1
ATOM 744 N N . VAL A 1 98 ? 5.258 -12.039 -7.109 1 99 98 VAL A N 1
ATOM 745 C CA . VAL A 1 98 ? 4.586 -11.602 -8.328 1 99 98 VAL A CA 1
ATOM 746 C C . VAL A 1 98 ? 3.285 -10.883 -7.977 1 99 98 VAL A C 1
ATOM 748 O O . VAL A 1 98 ? 2.527 -11.352 -7.117 1 99 98 VAL A O 1
ATOM 751 N N . VAL A 1 99 ? 3.051 -9.797 -8.633 1 99 99 VAL A N 1
ATOM 752 C CA . VAL A 1 99 ? 1.8 -9.062 -8.508 1 99 99 VAL A CA 1
ATOM 753 C C . VAL A 1 99 ? 0.997 -9.18 -9.797 1 99 99 VAL A C 1
ATOM 755 O O . VAL A 1 99 ? 1.456 -8.758 -10.859 1 99 99 VAL A O 1
ATOM 758 N N . MET A 1 100 ? -0.143 -9.773 -9.688 1 98.94 100 MET A N 1
ATOM 759 C CA . MET A 1 100 ? -1.088 -9.875 -10.797 1 98.94 100 MET A CA 1
ATOM 760 C C . MET A 1 100 ? -2.27 -8.938 -10.594 1 98.94 100 MET A C 1
ATOM 762 O O . MET A 1 100 ? -2.311 -8.188 -9.617 1 98.94 100 MET A O 1
ATOM 766 N N . VAL A 1 101 ? -3.211 -8.961 -11.531 1 98.88 101 VAL A N 1
ATOM 767 C CA . VAL A 1 101 ? -4.375 -8.086 -11.523 1 98.88 101 VAL A CA 1
ATOM 768 C C . VAL A 1 101 ? -5.117 -8.219 -10.195 1 98.88 101 VAL A C 1
ATOM 770 O O . VAL A 1 101 ? -5.34 -9.336 -9.719 1 98.88 101 VAL A O 1
ATOM 773 N N . GLY A 1 102 ? -5.457 -7.055 -9.633 1 98.81 102 GLY A N 1
ATOM 774 C CA . GLY A 1 102 ? -6.211 -7.035 -8.391 1 98.81 102 GLY A CA 1
ATOM 775 C C . GLY A 1 102 ? -6.68 -5.645 -8 1 98.81 102 GLY A C 1
ATOM 776 O O . GLY A 1 102 ? -6.375 -4.668 -8.688 1 98.81 102 GLY A O 1
ATOM 777 N N . GLY A 1 103 ? -7.488 -5.578 -6.961 1 98.69 103 GLY A N 1
ATOM 778 C CA . GLY A 1 103 ? -7.996 -4.316 -6.445 1 98.69 103 GLY A CA 1
ATOM 779 C C . GLY A 1 103 ? -7.094 -3.688 -5.402 1 98.69 103 GLY A C 1
ATOM 780 O O . GLY A 1 103 ? -5.867 -3.756 -5.512 1 98.69 103 GLY A O 1
ATOM 781 N N . LEU A 1 104 ? -7.695 -3.027 -4.422 1 98.69 104 LEU A N 1
ATOM 782 C CA . LEU A 1 104 ? -6.961 -2.279 -3.406 1 98.69 104 LEU A CA 1
ATOM 783 C C . LEU A 1 104 ? -6.16 -3.221 -2.514 1 98.69 104 LEU A C 1
ATOM 785 O O . LEU A 1 104 ? -5.07 -2.869 -2.055 1 98.69 104 LEU A O 1
ATOM 789 N N . GLY A 1 105 ? -6.707 -4.395 -2.232 1 98.56 105 GLY A N 1
ATOM 790 C CA . GLY A 1 105 ? -5.953 -5.359 -1.444 1 98.56 105 GLY A CA 1
ATOM 791 C C . GLY A 1 105 ? -4.633 -5.746 -2.08 1 98.56 105 GLY A C 1
ATOM 792 O O . GLY A 1 105 ? -3.598 -5.762 -1.409 1 98.56 105 GLY A O 1
ATOM 793 N N . THR A 1 106 ? -4.645 -6.008 -3.34 1 98.94 106 THR A N 1
ATOM 794 C CA . THR A 1 106 ? -3.438 -6.359 -4.082 1 98.94 106 THR A CA 1
ATOM 795 C C . THR A 1 106 ? -2.479 -5.176 -4.148 1 98.94 106 THR A C 1
ATOM 797 O O . THR A 1 106 ? -1.269 -5.34 -3.973 1 98.94 106 THR A O 1
ATOM 800 N N . LEU A 1 107 ? -3.018 -4.031 -4.383 1 98.94 107 LEU A N 1
ATOM 801 C CA . LEU A 1 107 ? -2.201 -2.822 -4.426 1 98.94 107 LEU A CA 1
ATOM 802 C C . LEU A 1 107 ? -1.523 -2.58 -3.08 1 98.94 107 LEU A C 1
ATOM 804 O O . LEU A 1 107 ? -0.347 -2.213 -3.031 1 98.94 107 LEU A O 1
ATOM 808 N N . ASP A 1 108 ? -2.266 -2.752 -1.989 1 98.88 108 ASP A N 1
ATOM 809 C CA . ASP A 1 108 ? -1.727 -2.629 -0.639 1 98.88 108 ASP A CA 1
ATOM 810 C C . ASP A 1 108 ? -0.583 -3.613 -0.411 1 98.88 108 ASP A C 1
ATOM 812 O O . ASP A 1 108 ? 0.464 -3.246 0.126 1 98.88 108 ASP A O 1
ATOM 816 N N . GLU A 1 109 ? -0.743 -4.836 -0.85 1 98.88 109 GLU A N 1
ATOM 817 C CA . GLU A 1 109 ? 0.296 -5.855 -0.73 1 98.88 109 GLU A CA 1
ATOM 818 C C . GLU A 1 109 ? 1.533 -5.48 -1.539 1 98.88 109 GLU A C 1
ATOM 820 O O . GLU A 1 109 ? 2.656 -5.559 -1.038 1 98.88 109 GLU A O 1
ATOM 825 N N . ALA A 1 110 ? 1.33 -5.023 -2.76 1 98.88 110 ALA A N 1
ATOM 826 C CA . ALA A 1 110 ? 2.428 -4.66 -3.652 1 98.88 110 ALA A CA 1
ATOM 827 C C . ALA A 1 110 ? 3.254 -3.52 -3.068 1 98.88 110 ALA A C 1
ATOM 829 O O . ALA A 1 110 ? 4.484 -3.584 -3.047 1 98.88 110 ALA A O 1
ATOM 830 N N . THR A 1 111 ? 2.582 -2.496 -2.588 1 98.88 111 THR A N 1
ATOM 831 C CA . THR A 1 111 ? 3.297 -1.312 -2.125 1 98.88 111 THR A CA 1
ATOM 832 C C . THR A 1 111 ? 4.004 -1.591 -0.802 1 98.88 111 THR A C 1
ATOM 834 O O . THR A 1 111 ? 5.078 -1.047 -0.54 1 98.88 111 THR A O 1
ATOM 837 N N . ASP A 1 112 ? 3.445 -2.455 0.007 1 98.75 112 ASP A N 1
ATOM 838 C CA . ASP A 1 112 ? 4.086 -2.869 1.251 1 98.75 112 ASP A CA 1
ATOM 839 C C . ASP A 1 112 ? 5.41 -3.574 0.977 1 98.75 112 ASP A C 1
ATOM 841 O O . ASP A 1 112 ? 6.441 -3.217 1.553 1 98.75 112 ASP A O 1
ATOM 845 N N . ILE A 1 113 ? 5.398 -4.465 0.027 1 98.38 113 ILE A N 1
ATOM 846 C CA . ILE A 1 113 ? 6.586 -5.258 -0.279 1 98.38 113 ILE A CA 1
ATOM 847 C C . ILE A 1 113 ? 7.656 -4.367 -0.904 1 98.38 113 ILE A C 1
ATOM 849 O O . ILE A 1 113 ? 8.844 -4.539 -0.634 1 98.38 113 ILE A O 1
ATOM 853 N N . LEU A 1 114 ? 7.258 -3.482 -1.732 1 98.81 114 LEU A N 1
ATOM 854 C CA . LEU A 1 114 ? 8.211 -2.586 -2.371 1 98.81 114 LEU A CA 1
ATOM 855 C C . LEU A 1 114 ? 8.828 -1.63 -1.354 1 98.81 114 LEU A C 1
ATOM 857 O O . LEU A 1 114 ? 10.023 -1.333 -1.418 1 98.81 114 LEU A O 1
ATOM 861 N N . GLU A 1 115 ? 7.969 -1.133 -0.454 1 98.56 115 GLU A N 1
ATOM 862 C CA . GLU A 1 115 ? 8.477 -0.254 0.594 1 98.56 115 GLU A CA 1
ATOM 863 C C . GLU A 1 115 ? 9.5 -0.974 1.472 1 98.56 115 GLU A C 1
ATOM 865 O O . GLU A 1 115 ? 10.555 -0.421 1.788 1 98.56 115 GLU A O 1
ATOM 870 N N . MET A 1 116 ? 9.195 -2.207 1.837 1 98.12 116 MET A N 1
ATOM 871 C CA . MET A 1 116 ? 10.125 -2.996 2.643 1 98.12 116 MET A CA 1
ATOM 872 C C . MET A 1 116 ? 11.438 -3.227 1.894 1 98.12 116 MET A C 1
ATOM 874 O O . MET A 1 116 ? 12.516 -3.145 2.482 1 98.12 116 MET A O 1
ATOM 878 N N . ARG A 1 117 ? 11.328 -3.506 0.635 1 98.12 117 ARG A N 1
ATOM 879 C CA . ARG A 1 117 ? 12.523 -3.717 -0.173 1 98.12 117 ARG A CA 1
ATOM 880 C C . ARG A 1 117 ? 13.359 -2.441 -0.261 1 98.12 117 ARG A C 1
ATOM 882 O O . ARG A 1 117 ? 14.586 -2.486 -0.148 1 98.12 117 ARG A O 1
ATOM 889 N N . LYS A 1 118 ? 12.711 -1.35 -0.467 1 98.12 118 LYS A N 1
ATOM 890 C CA . LYS A 1 118 ? 13.359 -0.047 -0.552 1 98.12 118 LYS A CA 1
ATOM 891 C C . LYS A 1 118 ? 14.219 0.222 0.682 1 98.12 118 LYS A C 1
ATOM 893 O O . LYS A 1 118 ? 15.297 0.806 0.579 1 98.12 118 LYS A O 1
ATOM 898 N N . HIS A 1 119 ? 13.758 -0.262 1.824 1 96.75 119 HIS A N 1
ATOM 899 C CA . HIS A 1 119 ? 14.469 -0.037 3.078 1 96.75 119 HIS A CA 1
ATOM 900 C C . HIS A 1 119 ? 15.453 -1.165 3.361 1 96.75 119 HIS A C 1
ATOM 902 O O . HIS A 1 119 ? 16.047 -1.225 4.445 1 96.75 119 HIS A O 1
ATOM 908 N N . GLY A 1 120 ? 15.594 -2.104 2.402 1 96.56 120 GLY A N 1
ATOM 909 C CA . GLY A 1 120 ? 16.531 -3.197 2.564 1 96.56 120 GLY A CA 1
ATOM 910 C C . GLY A 1 120 ? 16.062 -4.25 3.551 1 96.56 120 GLY A C 1
ATOM 911 O O . GLY A 1 120 ? 16.875 -5.027 4.066 1 96.56 120 GLY A O 1
ATOM 912 N N . GLN A 1 121 ? 14.82 -4.301 3.818 1 97.06 121 GLN A N 1
ATOM 913 C CA . GLN A 1 121 ? 14.297 -5.262 4.781 1 97.06 121 GLN A CA 1
ATOM 914 C C . GLN A 1 121 ? 14.109 -6.637 4.141 1 97.06 121 GLN A C 1
ATOM 916 O O . GLN A 1 121 ? 13.852 -7.621 4.84 1 97.06 121 GLN A O 1
ATOM 921 N N . HIS A 1 122 ? 14.234 -6.793 2.871 1 97.38 122 HIS A N 1
ATOM 922 C CA . HIS A 1 122 ? 14.406 -8.023 2.107 1 97.38 122 HIS A CA 1
ATOM 923 C C . HIS A 1 122 ? 15.031 -7.746 0.745 1 97.38 122 HIS A C 1
ATOM 925 O O . HIS A 1 122 ? 15.133 -6.59 0.329 1 97.38 122 HIS A O 1
ATOM 931 N N . THR A 1 123 ? 15.414 -8.781 0.069 1 97.19 123 THR A N 1
ATOM 932 C CA . THR A 1 123 ? 16.062 -8.594 -1.224 1 97.19 123 THR A CA 1
ATOM 933 C C . THR A 1 123 ? 15.414 -9.477 -2.287 1 97.19 123 THR A C 1
ATOM 935 O O . THR A 1 123 ? 15.992 -9.703 -3.35 1 97.19 123 THR A O 1
ATOM 938 N N . LYS A 1 124 ? 14.305 -10.016 -2.021 1 98.25 124 LYS A N 1
ATOM 939 C CA . LYS A 1 124 ? 13.625 -10.945 -2.922 1 98.25 124 LYS A CA 1
ATOM 940 C C . LYS A 1 124 ? 13.25 -10.266 -4.238 1 98.25 124 LYS A C 1
ATOM 942 O O . LYS A 1 124 ? 12.859 -9.094 -4.246 1 98.25 124 LYS A O 1
ATOM 947 N N . PRO A 1 125 ? 13.328 -10.992 -5.367 1 98.62 125 PRO A N 1
ATOM 948 C CA . PRO A 1 125 ? 12.859 -10.391 -6.621 1 98.62 125 PRO A CA 1
ATOM 949 C C . PRO A 1 125 ? 11.352 -10.164 -6.633 1 98.62 125 PRO A C 1
ATOM 951 O O . PRO A 1 125 ? 10.586 -10.984 -6.113 1 98.62 125 PRO A O 1
ATOM 954 N N . VAL A 1 126 ? 10.953 -9.016 -7.211 1 98.88 126 VAL A N 1
ATOM 955 C CA . VAL A 1 126 ? 9.555 -8.617 -7.316 1 98.88 126 VAL A CA 1
ATOM 956 C C . VAL A 1 126 ? 9.219 -8.312 -8.773 1 98.88 126 VAL A C 1
ATOM 958 O O . VAL A 1 126 ? 9.906 -7.531 -9.43 1 98.88 126 VAL A O 1
ATOM 961 N N . VAL A 1 127 ? 8.148 -8.961 -9.242 1 98.94 127 VAL A N 1
ATOM 962 C CA . VAL A 1 127 ? 7.652 -8.719 -10.594 1 98.94 127 VAL A CA 1
ATOM 963 C C . VAL A 1 127 ? 6.219 -8.195 -10.531 1 98.94 127 VAL A C 1
ATOM 965 O O . VAL A 1 127 ? 5.398 -8.719 -9.766 1 98.94 127 VAL A O 1
ATOM 968 N N . ILE A 1 128 ? 5.922 -7.148 -11.266 1 98.94 128 ILE A N 1
ATOM 969 C CA . ILE A 1 128 ? 4.555 -6.777 -11.602 1 98.94 128 ILE A CA 1
ATOM 970 C C . ILE A 1 128 ? 4.219 -7.27 -13.008 1 98.94 128 ILE A C 1
ATOM 972 O O . ILE A 1 128 ? 4.809 -6.816 -13.992 1 98.94 128 ILE A O 1
ATOM 976 N N . LEU A 1 129 ? 3.354 -8.242 -13.023 1 98.94 129 LEU A N 1
ATOM 977 C CA . LEU A 1 129 ? 2.859 -8.734 -14.305 1 98.94 129 LEU A CA 1
ATOM 978 C C . LEU A 1 129 ? 1.75 -7.836 -14.844 1 98.94 129 LEU A C 1
ATOM 980 O O . LEU A 1 129 ? 0.583 -8 -14.484 1 98.94 129 LEU A O 1
ATOM 984 N N . ASN A 1 130 ? 2.068 -6.973 -15.734 1 98.88 130 ASN A N 1
ATOM 985 C CA . ASN A 1 130 ? 1.195 -5.906 -16.203 1 98.88 130 ASN A CA 1
ATOM 986 C C . ASN A 1 130 ? 0.317 -6.371 -17.359 1 98.88 130 ASN A C 1
ATOM 988 O O . ASN A 1 130 ? 0.328 -5.77 -18.438 1 98.88 130 ASN A O 1
ATOM 992 N N . THR A 1 131 ? -0.47 -7.316 -17.078 1 98.75 131 THR A N 1
ATOM 993 C CA . THR A 1 131 ? -1.371 -7.906 -18.062 1 98.75 131 THR A CA 1
ATOM 994 C C . THR A 1 131 ? -2.357 -6.867 -18.578 1 98.75 131 THR A C 1
ATOM 996 O O . THR A 1 131 ? -2.975 -6.141 -17.797 1 98.75 131 THR A O 1
ATOM 999 N N . ALA A 1 132 ? -2.477 -6.762 -19.922 1 98.38 132 ALA A N 1
ATOM 1000 C CA . ALA A 1 132 ? -3.434 -5.887 -20.594 1 98.38 132 ALA A CA 1
ATOM 1001 C C . ALA A 1 132 ? -3.27 -4.441 -20.141 1 98.38 132 ALA A C 1
ATOM 1003 O O . ALA A 1 132 ? -4.242 -3.686 -20.094 1 98.38 132 ALA A O 1
ATOM 1004 N N . GLY A 1 133 ? -2.088 -4.043 -19.734 1 98.75 133 GLY A N 1
ATOM 1005 C CA . GLY A 1 133 ? -1.821 -2.67 -19.328 1 98.75 133 GLY A CA 1
ATOM 1006 C C . GLY A 1 133 ? -2.494 -2.291 -18.016 1 98.75 133 GLY A C 1
ATOM 1007 O O . GLY A 1 133 ? -2.682 -1.106 -17.734 1 98.75 133 GLY A O 1
ATOM 1008 N N . PHE A 1 134 ? -2.896 -3.316 -17.219 1 98.88 134 PHE A N 1
ATOM 1009 C CA . PHE A 1 134 ? -3.701 -3.07 -16.031 1 98.88 134 PHE A CA 1
ATOM 1010 C C . PHE A 1 134 ? -2.984 -2.117 -15.086 1 98.88 134 PHE A C 1
ATOM 1012 O O . PHE A 1 134 ? -3.617 -1.263 -14.461 1 98.88 134 PHE A O 1
ATOM 1019 N N . TYR A 1 135 ? -1.676 -2.207 -14.953 1 98.94 135 TYR A N 1
ATOM 1020 C CA . TYR A 1 135 ? -0.926 -1.446 -13.961 1 98.94 135 TYR A CA 1
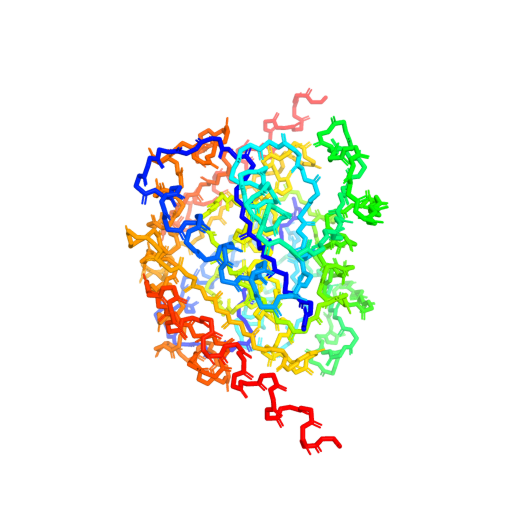ATOM 1021 C C . TYR A 1 135 ? -0.239 -0.245 -14.602 1 98.94 135 TYR A C 1
ATOM 1023 O O . TYR A 1 135 ? 0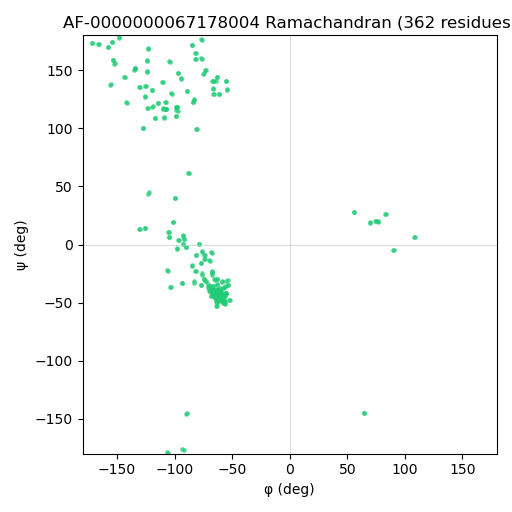.741 0.276 -14.062 1 98.94 135 TYR A O 1
ATOM 1031 N N . ASP A 1 136 ? -0.708 0.168 -15.781 1 98.94 136 ASP A N 1
ATOM 1032 C CA . ASP A 1 136 ? -0.126 1.351 -16.406 1 98.94 136 ASP A CA 1
ATOM 1033 C C . ASP A 1 136 ? -0.198 2.559 -15.477 1 98.94 136 ASP A C 1
ATOM 1035 O O . ASP A 1 136 ? 0.749 3.344 -15.391 1 98.94 136 ASP A O 1
ATOM 1039 N N . GLY A 1 137 ? -1.331 2.75 -14.781 1 98.94 137 GLY A N 1
ATOM 1040 C CA . GLY A 1 137 ? -1.474 3.852 -13.844 1 98.94 137 GLY A CA 1
ATOM 1041 C C . GLY A 1 137 ? -0.495 3.781 -12.688 1 98.94 137 GLY A C 1
ATOM 1042 O O . GLY A 1 137 ? 0.127 4.785 -12.328 1 98.94 137 GLY A O 1
ATOM 1043 N N . LEU A 1 138 ? -0.323 2.604 -12.109 1 98.94 138 LEU A N 1
ATOM 1044 C CA . LEU A 1 138 ? 0.63 2.418 -11.023 1 98.94 138 LEU A CA 1
ATOM 1045 C C . LEU A 1 138 ? 2.055 2.688 -11.492 1 98.94 138 LEU A C 1
ATOM 1047 O O . LEU A 1 138 ? 2.836 3.328 -10.789 1 98.94 138 LEU A O 1
ATOM 1051 N N . THR A 1 139 ? 2.373 2.18 -12.672 1 98.94 139 THR A N 1
ATOM 1052 C CA . THR A 1 139 ? 3.695 2.395 -13.25 1 98.94 139 THR A CA 1
ATOM 1053 C C . THR A 1 139 ? 3.965 3.883 -13.445 1 98.94 139 THR A C 1
ATOM 1055 O O . THR A 1 139 ? 5.039 4.379 -13.094 1 98.94 139 THR A O 1
ATOM 1058 N N . LEU A 1 140 ? 2.967 4.535 -13.961 1 98.94 140 LEU A N 1
ATOM 1059 C CA . LEU A 1 140 ? 3.082 5.98 -14.141 1 98.94 140 LEU A CA 1
ATOM 1060 C C . LEU A 1 140 ? 3.35 6.676 -12.812 1 98.94 140 LEU A C 1
ATOM 1062 O O . LEU A 1 140 ? 4.195 7.57 -12.734 1 98.94 140 LEU A O 1
ATOM 1066 N N . GLN A 1 141 ? 2.664 6.297 -11.758 1 98.94 141 GLN A N 1
ATOM 1067 C CA . GLN A 1 141 ? 2.822 6.91 -10.445 1 98.94 141 GLN A CA 1
ATOM 1068 C C . GLN A 1 141 ? 4.23 6.688 -9.898 1 98.94 141 GLN A C 1
ATOM 1070 O O . GLN A 1 141 ? 4.855 7.613 -9.383 1 98.94 141 GLN A O 1
ATOM 1075 N N . MET A 1 142 ? 4.73 5.469 -10.031 1 98.94 142 MET A N 1
ATOM 1076 C CA . MET A 1 142 ? 6.051 5.16 -9.484 1 98.94 142 MET A CA 1
ATOM 1077 C C . MET A 1 142 ? 7.145 5.871 -10.281 1 98.94 142 MET A C 1
ATOM 1079 O O . MET A 1 142 ? 8.148 6.305 -9.711 1 98.94 142 MET A O 1
ATOM 1083 N N . ARG A 1 143 ? 6.973 6 -11.547 1 98.88 143 ARG A N 1
ATOM 1084 C CA . ARG A 1 143 ? 7.934 6.746 -12.359 1 98.88 143 ARG A CA 1
ATOM 1085 C C . ARG A 1 143 ? 7.922 8.227 -11.992 1 98.88 143 ARG A C 1
ATOM 1087 O O . ARG A 1 143 ? 8.961 8.883 -12.016 1 98.88 143 ARG A O 1
ATOM 1094 N N . ARG A 1 144 ? 6.734 8.75 -11.742 1 98.75 144 ARG A N 1
ATOM 1095 C CA . ARG A 1 144 ? 6.613 10.117 -11.25 1 98.75 144 ARG A CA 1
ATOM 1096 C C . ARG A 1 144 ? 7.402 10.312 -9.961 1 98.75 144 ARG A C 1
ATOM 1098 O O . ARG A 1 144 ? 8.102 11.312 -9.797 1 98.75 144 ARG A O 1
ATOM 1105 N N . MET A 1 145 ? 7.301 9.352 -8.992 1 98.81 145 MET A N 1
ATOM 1106 C CA . MET A 1 145 ? 8.07 9.398 -7.754 1 98.81 145 MET A CA 1
ATOM 1107 C C . MET A 1 145 ? 9.562 9.43 -8.039 1 98.81 145 MET A C 1
ATOM 1109 O O . MET A 1 145 ? 10.297 10.242 -7.461 1 98.81 145 MET A O 1
ATOM 1113 N N . GLU A 1 146 ? 9.953 8.57 -8.953 1 98.56 146 GLU A N 1
ATOM 1114 C CA . GLU A 1 146 ? 11.367 8.539 -9.32 1 98.56 146 GLU A CA 1
ATOM 1115 C C . GLU A 1 146 ? 11.797 9.852 -9.953 1 98.56 146 GLU A C 1
ATOM 1117 O O . GLU A 1 146 ? 12.828 10.414 -9.578 1 98.56 146 GLU A O 1
ATOM 1122 N N . HIS A 1 147 ? 11.023 10.344 -10.867 1 98.31 147 HIS A N 1
ATOM 1123 C CA . HIS A 1 147 ? 11.336 11.562 -11.602 1 98.31 147 HIS A CA 1
ATOM 1124 C C . HIS A 1 147 ? 11.469 12.75 -10.664 1 98.31 147 HIS A C 1
ATOM 1126 O O . HIS A 1 147 ? 12.359 13.594 -10.844 1 98.31 147 HIS A O 1
ATOM 1132 N N . ASP A 1 148 ? 10.656 12.82 -9.648 1 98.06 148 ASP A N 1
ATOM 1133 C CA . ASP A 1 148 ? 10.609 13.984 -8.758 1 98.06 148 ASP A CA 1
ATOM 1134 C C . ASP A 1 148 ? 11.531 13.789 -7.555 1 98.06 148 ASP A C 1
ATOM 1136 O O . ASP A 1 148 ? 11.492 14.57 -6.605 1 98.06 148 ASP A O 1
ATOM 1140 N N . GLY A 1 149 ? 12.352 12.695 -7.547 1 97.5 149 GLY A N 1
ATOM 1141 C CA . GLY A 1 149 ? 13.391 12.516 -6.547 1 97.5 149 GLY A CA 1
ATOM 1142 C C . GLY A 1 149 ? 12.875 11.914 -5.254 1 97.5 149 GLY A C 1
ATOM 1143 O O . GLY A 1 149 ? 13.469 12.109 -4.191 1 97.5 149 GLY A O 1
ATOM 1144 N N . LEU A 1 150 ? 11.758 11.148 -5.363 1 98.38 150 LEU A N 1
ATOM 1145 C CA . LEU A 1 150 ? 11.125 10.633 -4.156 1 98.38 150 LEU A CA 1
ATOM 1146 C C . LEU A 1 150 ? 11.422 9.148 -3.977 1 98.38 150 LEU A C 1
ATOM 1148 O O . LEU A 1 150 ? 10.883 8.508 -3.072 1 98.38 150 LEU A O 1
ATOM 1152 N N . LEU A 1 151 ? 12.258 8.555 -4.793 1 97.94 151 LEU A N 1
ATOM 1153 C CA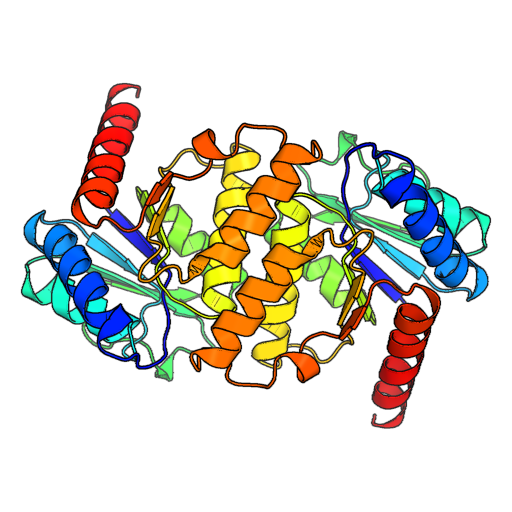 . LEU A 1 151 ? 12.797 7.211 -4.617 1 97.94 151 LEU A CA 1
ATOM 1154 C C . LEU A 1 151 ? 14.305 7.262 -4.375 1 97.94 151 LEU A C 1
ATOM 1156 O O . LEU A 1 151 ? 15.055 7.762 -5.211 1 97.94 151 LEU A O 1
ATOM 1160 N N . PRO A 1 152 ? 14.711 6.734 -3.258 1 97.12 152 PRO A N 1
ATOM 1161 C CA . PRO A 1 152 ? 16.141 6.777 -2.969 1 97.12 152 PRO A CA 1
ATOM 1162 C C . PRO A 1 152 ? 16.938 5.734 -3.754 1 97.12 152 PRO A C 1
ATOM 1164 O O . PRO A 1 152 ? 18.172 5.762 -3.756 1 97.12 152 PRO A O 1
ATOM 1167 N N . VAL A 1 153 ? 16.328 4.715 -4.348 1 97.56 153 VAL A N 1
ATOM 1168 C CA . VAL A 1 153 ? 16.922 3.711 -5.23 1 97.56 153 VAL A CA 1
ATOM 1169 C C . VAL A 1 153 ? 16.172 3.689 -6.559 1 97.56 153 VAL A C 1
ATOM 1171 O O . VAL A 1 153 ? 14.984 4.016 -6.613 1 97.56 153 VAL A O 1
ATOM 1174 N N . PRO A 1 154 ? 16.906 3.359 -7.676 1 98.06 154 PRO A N 1
ATOM 1175 C CA . PRO A 1 154 ? 16.203 3.299 -8.961 1 98.06 154 PRO A CA 1
ATOM 1176 C C . PRO A 1 154 ? 15.008 2.342 -8.93 1 98.06 154 PRO A C 1
ATOM 1178 O O . PRO A 1 154 ? 15.086 1.271 -8.32 1 98.06 154 PRO A O 1
ATOM 1181 N N . LEU A 1 155 ? 13.938 2.785 -9.594 1 98.69 155 LEU A N 1
ATOM 1182 C CA . LEU A 1 155 ? 12.711 1.995 -9.633 1 98.69 155 LEU A CA 1
ATOM 1183 C C . LEU A 1 155 ? 12.984 0.6 -10.188 1 98.69 155 LEU A C 1
ATOM 1185 O O . LEU A 1 155 ? 12.453 -0.389 -9.672 1 98.69 155 LEU A O 1
ATOM 1189 N N . ASP A 1 156 ? 13.906 0.499 -11.164 1 98.12 156 ASP A N 1
ATOM 1190 C CA . ASP A 1 156 ? 14.164 -0.767 -11.844 1 98.12 156 ASP A CA 1
ATOM 1191 C C . ASP A 1 156 ? 14.938 -1.726 -10.945 1 98.12 156 ASP A C 1
ATOM 1193 O O . ASP A 1 156 ? 15.031 -2.92 -11.234 1 98.12 156 ASP A O 1
ATOM 1197 N N . GLU A 1 157 ? 15.484 -1.229 -9.836 1 97.88 157 GLU A N 1
ATOM 1198 C CA . GLU A 1 157 ? 16.125 -2.088 -8.844 1 97.88 157 GLU A CA 1
ATOM 1199 C C . GLU A 1 157 ? 15.094 -2.646 -7.863 1 97.88 157 GLU A C 1
ATOM 1201 O O . GLU A 1 157 ? 15.352 -3.637 -7.176 1 97.88 157 GLU A O 1
ATOM 1206 N N . LEU A 1 158 ? 13.938 -2.029 -7.805 1 98.62 158 LEU A N 1
ATOM 1207 C CA . LEU A 1 158 ? 12.914 -2.412 -6.836 1 98.62 158 LEU A CA 1
ATOM 1208 C C . LEU A 1 158 ? 11.938 -3.41 -7.445 1 98.62 158 LEU A C 1
ATOM 1210 O O . LEU A 1 158 ? 11.406 -4.273 -6.742 1 98.62 158 LEU A O 1
ATOM 1214 N N . VAL A 1 159 ? 11.703 -3.238 -8.773 1 98.88 159 VAL A N 1
ATOM 1215 C CA . VAL A 1 159 ? 10.633 -4.039 -9.359 1 98.88 159 VAL A CA 1
ATOM 1216 C C . VAL A 1 159 ? 10.875 -4.203 -10.859 1 98.88 159 VAL A C 1
ATOM 1218 O O . VAL A 1 159 ? 11.312 -3.264 -11.531 1 98.88 159 VAL A O 1
ATOM 1221 N N . TYR A 1 160 ? 10.656 -5.395 -11.352 1 98.94 160 TYR A N 1
ATOM 1222 C CA . TYR A 1 160 ? 10.633 -5.684 -12.781 1 98.94 160 TYR A CA 1
ATOM 1223 C C . TYR A 1 160 ? 9.203 -5.711 -13.305 1 98.94 160 TYR A C 1
ATOM 1225 O O . TYR A 1 160 ? 8.391 -6.535 -12.875 1 98.94 160 TYR A O 1
ATOM 1233 N N . ILE A 1 161 ? 8.844 -4.812 -14.25 1 98.94 161 ILE A N 1
ATOM 1234 C CA . ILE A 1 161 ? 7.496 -4.695 -14.789 1 98.94 161 ILE A CA 1
ATOM 1235 C C . ILE A 1 161 ? 7.461 -5.223 -16.219 1 98.94 161 ILE A C 1
ATOM 1237 O O . ILE A 1 161 ? 8.219 -4.766 -17.078 1 98.94 161 ILE A O 1
ATOM 1241 N N . THR A 1 162 ? 6.617 -6.18 -16.453 1 98.88 162 THR A N 1
ATOM 1242 C CA . THR A 1 162 ? 6.512 -6.773 -17.781 1 98.88 162 THR A CA 1
ATOM 1243 C C . THR A 1 162 ? 5.105 -7.324 -18.016 1 98.88 162 THR A C 1
ATOM 1245 O O . THR A 1 162 ? 4.355 -7.547 -17.062 1 98.88 162 THR A O 1
ATOM 1248 N N . ASP A 1 163 ? 4.66 -7.449 -19.281 1 98.69 163 ASP A N 1
ATOM 1249 C CA . ASP A 1 163 ? 3.395 -8.102 -19.609 1 98.69 163 ASP A CA 1
ATOM 1250 C C . ASP A 1 163 ? 3.631 -9.484 -20.203 1 98.69 163 ASP A C 1
ATOM 1252 O O . ASP A 1 163 ? 2.697 -10.125 -20.688 1 98.69 163 ASP A O 1
ATOM 1256 N N . ASP A 1 164 ? 4.906 -9.938 -20.109 1 98.69 164 ASP A N 1
ATOM 1257 C CA . ASP A 1 164 ? 5.312 -11.219 -20.672 1 98.69 164 ASP A CA 1
ATOM 1258 C C . ASP A 1 164 ? 5.562 -12.25 -19.562 1 98.69 164 ASP A C 1
ATOM 1260 O O . ASP A 1 164 ? 6.52 -12.125 -18.797 1 98.69 164 ASP A O 1
ATOM 1264 N N . CYS A 1 165 ? 4.727 -13.328 -19.578 1 98.69 165 CYS A N 1
ATOM 1265 C CA . CYS A 1 165 ? 4.789 -14.336 -18.531 1 98.69 165 CYS A CA 1
ATOM 1266 C C . CYS A 1 165 ? 6.145 -15.039 -18.531 1 98.69 165 CYS A C 1
ATOM 1268 O O . CYS A 1 165 ? 6.719 -15.281 -17.469 1 98.69 165 CYS A O 1
ATOM 1270 N N . ALA A 1 166 ? 6.613 -15.367 -19.703 1 98.56 166 ALA A N 1
ATOM 1271 C CA . ALA A 1 166 ? 7.883 -16.078 -19.812 1 98.56 166 ALA A CA 1
ATOM 1272 C C . ALA A 1 166 ? 9.039 -15.234 -19.281 1 98.56 166 ALA A C 1
ATOM 1274 O O . ALA A 1 166 ? 9.906 -15.734 -18.547 1 98.56 166 ALA A O 1
ATOM 1275 N N . LYS A 1 167 ? 9.062 -13.953 -19.625 1 98.81 167 LYS A N 1
ATOM 1276 C CA . LYS A 1 167 ? 10.102 -13.047 -19.156 1 98.81 167 LYS A CA 1
ATOM 1277 C C . LYS A 1 167 ? 10.016 -12.859 -17.641 1 98.81 167 LYS A C 1
ATOM 1279 O O . LYS A 1 167 ? 11.031 -12.828 -16.953 1 98.81 167 LYS A O 1
ATOM 1284 N N . ALA A 1 168 ? 8.82 -12.719 -17.172 1 98.81 168 ALA A N 1
ATOM 1285 C CA . ALA A 1 168 ? 8.609 -12.594 -15.727 1 98.81 168 ALA A CA 1
ATOM 1286 C C . ALA A 1 168 ? 9.18 -13.797 -14.984 1 98.81 168 ALA A C 1
ATOM 1288 O O . ALA A 1 168 ? 9.93 -13.633 -14.016 1 98.81 168 ALA A O 1
ATOM 1289 N N . PHE A 1 169 ? 8.82 -14.953 -15.438 1 98.75 169 PHE A N 1
ATOM 1290 C CA . PHE A 1 169 ? 9.242 -16.188 -14.781 1 98.75 169 PHE A CA 1
ATOM 1291 C C . PHE A 1 169 ? 10.75 -16.344 -14.852 1 98.75 169 PHE A C 1
ATOM 1293 O O . PHE A 1 169 ? 11.391 -16.703 -13.859 1 98.75 169 PHE A O 1
ATOM 1300 N N . ALA A 1 170 ? 11.336 -16.078 -15.992 1 98.5 170 ALA A N 1
ATOM 1301 C CA . ALA A 1 170 ? 12.789 -16.172 -16.172 1 98.5 170 ALA A CA 1
ATOM 1302 C C . ALA A 1 170 ? 13.508 -15.203 -15.227 1 98.5 170 ALA A C 1
ATOM 1304 O O . ALA A 1 170 ? 14.555 -15.539 -14.672 1 98.5 170 ALA A O 1
ATOM 1305 N N . HIS A 1 171 ? 12.953 -14.047 -15.109 1 98.62 171 HIS A N 1
ATOM 1306 C CA . HIS A 1 171 ? 13.539 -13.055 -14.219 1 98.62 171 HIS A CA 1
ATOM 1307 C C . HIS A 1 171 ? 13.578 -13.562 -12.773 1 98.62 171 HIS A C 1
ATOM 1309 O O . HIS A 1 171 ? 14.594 -13.43 -12.094 1 98.62 171 HIS A O 1
ATOM 1315 N N . LEU A 1 172 ? 12.469 -14.117 -12.289 1 98.5 172 LEU A N 1
ATOM 1316 C CA . LEU A 1 172 ? 12.398 -14.648 -10.93 1 98.5 172 LEU A CA 1
ATOM 1317 C C . LEU A 1 172 ? 13.43 -15.75 -10.727 1 98.5 172 LEU A C 1
ATOM 1319 O O . LEU A 1 172 ? 14.141 -15.758 -9.711 1 98.5 172 LEU A O 1
ATOM 1323 N N . GLN A 1 173 ? 13.531 -16.672 -11.695 1 97.06 173 GLN A N 1
ATOM 1324 C CA . GLN A 1 173 ? 14.469 -17.781 -11.594 1 97.06 173 GLN A CA 1
ATOM 1325 C C . GLN A 1 173 ? 15.914 -17.281 -11.555 1 97.06 173 GLN A C 1
ATOM 1327 O O . GLN A 1 173 ? 16.719 -17.75 -10.742 1 97.06 173 GLN A O 1
ATOM 1332 N N . PHE A 1 174 ? 16.188 -16.344 -12.398 1 97.06 174 PHE A N 1
ATOM 1333 C CA . PHE A 1 174 ? 17.531 -15.805 -12.5 1 97.06 174 PHE A CA 1
ATOM 1334 C C . PHE A 1 174 ? 17.938 -15.109 -11.203 1 97.06 174 PHE A C 1
ATOM 1336 O O . PHE A 1 174 ? 19.016 -15.383 -10.656 1 97.06 174 PHE A O 1
ATOM 1343 N N . GLU A 1 175 ? 17.094 -14.234 -10.703 1 97.12 175 GLU A N 1
ATOM 1344 C CA . GLU A 1 175 ? 17.406 -13.453 -9.508 1 97.12 175 GLU A CA 1
ATOM 1345 C C . GLU A 1 175 ? 17.484 -14.352 -8.273 1 97.12 175 GLU A C 1
ATOM 1347 O O . GLU A 1 175 ? 18.297 -14.117 -7.383 1 97.12 175 GLU A O 1
ATOM 1352 N N . HIS A 1 176 ? 16.578 -15.312 -8.227 1 94.06 176 HIS A N 1
ATOM 1353 C CA . HIS A 1 176 ? 16.625 -16.25 -7.113 1 94.06 176 HIS A CA 1
ATOM 1354 C C . HIS A 1 176 ? 17.938 -17.016 -7.09 1 94.06 176 HIS A C 1
ATOM 1356 O O . HIS A 1 176 ? 18.547 -17.188 -6.027 1 94.06 176 HIS A O 1
ATOM 1362 N N . SER A 1 177 ? 18.375 -17.484 -8.266 1 92.62 177 SER A N 1
ATOM 1363 C CA . SER A 1 177 ? 19.625 -18.219 -8.375 1 92.62 177 SER A CA 1
ATOM 1364 C C . SER A 1 177 ? 20.812 -17.344 -7.984 1 92.62 177 SER A C 1
ATOM 1366 O O . SER A 1 177 ? 21.75 -17.812 -7.324 1 92.62 177 SER A O 1
ATOM 1368 N N . ARG A 1 178 ? 20.828 -16.141 -8.336 1 91.94 178 ARG A N 1
ATOM 1369 C CA . ARG A 1 178 ? 21.891 -15.203 -8.023 1 91.94 178 ARG A CA 1
ATOM 1370 C C . ARG A 1 178 ? 21.984 -14.969 -6.516 1 91.94 178 ARG A C 1
ATOM 1372 O O . ARG A 1 178 ? 23.094 -14.906 -5.961 1 91.94 178 ARG A O 1
ATOM 1379 N N . ARG A 1 179 ? 20.906 -14.883 -5.875 1 87.81 179 ARG A N 1
ATOM 1380 C CA . ARG A 1 179 ? 20.844 -14.625 -4.441 1 87.81 179 ARG A CA 1
ATOM 1381 C C . ARG A 1 179 ? 21.312 -15.828 -3.643 1 87.81 179 ARG A C 1
ATOM 1383 O O . ARG A 1 179 ? 21.875 -15.68 -2.555 1 87.81 179 ARG A O 1
ATOM 1390 N N . THR A 1 180 ? 21.062 -17.016 -4.098 1 85.44 180 THR A N 1
ATOM 1391 C CA . THR A 1 180 ? 21.391 -18.25 -3.383 1 85.44 180 THR A CA 1
ATOM 1392 C C . THR A 1 180 ? 22.859 -18.625 -3.615 1 85.44 180 THR A C 1
ATOM 1394 O O . THR A 1 180 ? 23.453 -19.328 -2.801 1 85.44 180 THR A O 1
ATOM 1397 N N . THR A 1 181 ? 23.375 -18.125 -4.672 1 79.44 181 THR A N 1
ATOM 1398 C CA . THR A 1 181 ? 24.797 -18.375 -4.93 1 79.44 181 THR A CA 1
ATOM 1399 C C . THR A 1 181 ? 25.656 -17.375 -4.168 1 79.44 181 THR A C 1
ATOM 1401 O O . THR A 1 181 ? 26.781 -17.688 -3.768 1 79.44 181 THR A O 1
ATOM 1404 N N . GLU A 1 182 ? 25.156 -16.172 -3.998 1 65.62 182 GLU A N 1
ATOM 1405 C CA . GLU A 1 182 ? 25.922 -15.164 -3.275 1 65.62 182 GLU A CA 1
ATOM 1406 C C . GLU A 1 182 ? 25.938 -15.453 -1.777 1 65.62 182 GLU A C 1
ATOM 1408 O O . GLU A 1 182 ? 26.812 -14.961 -1.057 1 65.62 182 GLU A O 1
ATOM 1413 N N . ILE A 1 183 ? 25.156 -16.406 -1.291 1 48.91 183 ILE A N 1
ATOM 1414 C CA . ILE A 1 183 ? 25.266 -16.812 0.108 1 48.91 183 ILE A CA 1
ATOM 1415 C C . ILE A 1 183 ? 26.219 -17.984 0.235 1 48.91 183 ILE A C 1
ATOM 1417 O O . ILE A 1 183 ? 26.141 -18.953 -0.536 1 48.91 183 ILE A O 1
ATOM 1421 N N . MET B 1 1 ? -10.039 18.266 15.773 1 97.5 1 MET B N 1
ATOM 1422 C CA . MET B 1 1 ? -9.797 16.953 15.172 1 97.5 1 MET B CA 1
ATOM 1423 C C . MET B 1 1 ? -8.32 16.594 15.203 1 97.5 1 MET B C 1
ATOM 1425 O O . MET B 1 1 ? -7.465 17.484 15.289 1 97.5 1 MET B O 1
ATOM 1429 N N . LYS B 1 2 ? -7.965 15.312 15.188 1 98.81 2 LYS B N 1
ATOM 1430 C CA . LYS B 1 2 ? -6.633 14.789 14.898 1 98.81 2 LYS B CA 1
ATOM 1431 C C . LYS B 1 2 ? -6.52 14.352 13.438 1 98.81 2 LYS B C 1
ATOM 1433 O O . LYS B 1 2 ? -7.188 13.406 13.016 1 98.81 2 LYS B O 1
ATOM 1438 N N . ILE B 1 3 ? -5.664 15.062 12.711 1 98.94 3 ILE B N 1
ATOM 1439 C CA . ILE B 1 3 ? -5.539 14.828 11.281 1 98.94 3 ILE B CA 1
ATOM 1440 C C . ILE B 1 3 ? -4.215 14.125 10.984 1 98.94 3 ILE B C 1
ATOM 1442 O O . ILE B 1 3 ? -3.143 14.68 11.234 1 98.94 3 ILE B O 1
ATOM 1446 N N . CYS B 1 4 ? -4.316 12.914 10.469 1 99 4 CYS B N 1
ATOM 1447 C CA . CYS B 1 4 ? -3.137 12.172 10.039 1 99 4 CYS B CA 1
ATOM 1448 C C . CYS B 1 4 ? -2.719 12.586 8.633 1 99 4 CYS B C 1
ATOM 1450 O O . CYS B 1 4 ? -3.531 12.555 7.707 1 99 4 CYS B O 1
ATOM 1452 N N . ILE B 1 5 ? -1.503 12.984 8.477 1 99 5 ILE B N 1
ATOM 1453 C CA . ILE B 1 5 ? -0.982 13.336 7.16 1 99 5 ILE B CA 1
ATOM 1454 C C . ILE B 1 5 ? 0.196 12.422 6.816 1 99 5 ILE B C 1
ATOM 1456 O O . ILE B 1 5 ? 1.206 12.414 7.523 1 99 5 ILE B O 1
ATOM 1460 N N . PHE B 1 6 ? 0.06 11.664 5.758 1 98.94 6 PHE B N 1
ATOM 1461 C CA . PHE B 1 6 ? 1.167 10.93 5.152 1 98.94 6 PHE B CA 1
ATOM 1462 C C . PHE B 1 6 ? 1.869 11.789 4.105 1 98.94 6 PHE B C 1
ATOM 1464 O O . PHE B 1 6 ? 1.22 12.375 3.236 1 98.94 6 PHE B O 1
ATOM 1471 N N . MET B 1 7 ? 3.182 11.836 4.184 1 98.94 7 MET B N 1
ATOM 1472 C CA . MET B 1 7 ? 3.912 12.727 3.287 1 98.94 7 MET B CA 1
ATOM 1473 C C . MET B 1 7 ? 5.398 12.398 3.283 1 98.94 7 MET B C 1
ATOM 1475 O O . MET B 1 7 ? 5.875 11.641 4.133 1 98.94 7 MET B O 1
ATOM 1479 N N . SER B 1 8 ? 6.098 13.023 2.43 1 98.56 8 SER B N 1
ATOM 1480 C CA . SER B 1 8 ? 7.484 12.688 2.125 1 98.56 8 SER B CA 1
ATOM 1481 C C . SER B 1 8 ? 8.414 13.109 3.256 1 98.56 8 SER B C 1
ATOM 1483 O O . SER B 1 8 ? 8.203 14.148 3.885 1 98.56 8 SER B O 1
ATOM 1485 N N . ALA B 1 9 ? 9.523 12.359 3.406 1 97.69 9 ALA B N 1
ATOM 1486 C CA . ALA B 1 9 ? 10.641 12.766 4.254 1 97.69 9 ALA B CA 1
ATOM 1487 C C . ALA B 1 9 ? 11.695 13.516 3.447 1 97.69 9 ALA B C 1
ATOM 1489 O O . ALA B 1 9 ? 12.734 13.922 3.988 1 97.69 9 ALA B O 1
ATOM 1490 N N . THR B 1 10 ? 11.477 13.703 2.178 1 97.75 10 THR B N 1
ATOM 1491 C CA . THR B 1 10 ? 12.414 14.312 1.242 1 97.75 10 THR B CA 1
ATOM 1492 C C . THR B 1 10 ? 12.133 15.805 1.092 1 97.75 10 THR B C 1
ATOM 1494 O O . THR B 1 10 ? 10.977 16.219 1.065 1 97.75 10 THR B O 1
ATOM 1497 N N . ASP B 1 11 ? 13.266 16.594 0.963 1 97.94 11 ASP B N 1
ATOM 1498 C CA . ASP B 1 11 ? 13.102 18 0.611 1 97.94 11 ASP B CA 1
ATOM 1499 C C . ASP B 1 11 ? 12.547 18.156 -0.804 1 97.94 11 ASP B C 1
ATOM 1501 O O . ASP B 1 11 ? 13.008 17.484 -1.732 1 97.94 11 ASP B O 1
ATOM 1505 N N . LEU B 1 12 ? 11.547 19.047 -0.907 1 98 12 LEU B N 1
ATOM 1506 C CA . LEU B 1 12 ? 10.875 19.188 -2.191 1 98 12 LEU B CA 1
ATOM 1507 C C . LEU B 1 12 ? 10.914 20.625 -2.674 1 98 12 LEU B C 1
ATOM 1509 O O . LEU B 1 12 ? 11.18 21.547 -1.887 1 98 12 LEU B O 1
ATOM 1513 N N . ASP B 1 13 ? 10.75 20.797 -3.902 1 96.5 13 ASP B N 1
ATOM 1514 C CA . ASP B 1 13 ? 10.766 22.156 -4.465 1 96.5 13 ASP B CA 1
ATOM 1515 C C . ASP B 1 13 ? 9.453 22.875 -4.188 1 96.5 13 ASP B C 1
ATOM 1517 O O . ASP B 1 13 ? 8.523 22.297 -3.637 1 96.5 13 ASP B O 1
ATOM 1521 N N . GLU B 1 14 ? 9.359 24.094 -4.566 1 97.75 14 GLU B N 1
ATOM 1522 C CA . GLU B 1 14 ? 8.281 25.016 -4.203 1 97.75 14 GLU B CA 1
ATOM 1523 C C . GLU B 1 14 ? 6.961 24.578 -4.836 1 97.75 14 GLU B C 1
ATOM 1525 O O . GLU B 1 14 ? 5.887 24.891 -4.309 1 97.75 14 GLU B O 1
ATOM 1530 N N . ARG B 1 15 ? 7.117 23.875 -5.938 1 96.94 15 ARG B N 1
ATOM 1531 C CA . ARG B 1 15 ? 5.902 23.375 -6.574 1 96.94 15 ARG B CA 1
ATOM 1532 C C . ARG B 1 15 ? 5.055 22.578 -5.586 1 96.94 15 ARG B C 1
ATOM 1534 O O . ARG B 1 15 ? 3.826 22.578 -5.672 1 96.94 15 ARG B O 1
ATOM 1541 N N . TYR B 1 16 ? 5.664 21.922 -4.625 1 98.5 16 TYR B N 1
ATOM 1542 C CA . TYR B 1 16 ? 4.961 21.094 -3.652 1 98.5 16 TYR B CA 1
ATOM 1543 C C . TYR B 1 16 ? 4.855 21.797 -2.307 1 98.5 16 TYR B C 1
ATOM 1545 O O . TYR B 1 16 ? 3.82 21.719 -1.641 1 98.5 16 TYR B O 1
ATOM 1553 N N . THR B 1 17 ? 5.875 22.547 -1.913 1 98.62 17 THR B N 1
ATOM 1554 C CA . THR B 1 17 ? 5.961 23.047 -0.542 1 98.62 17 THR B CA 1
ATOM 1555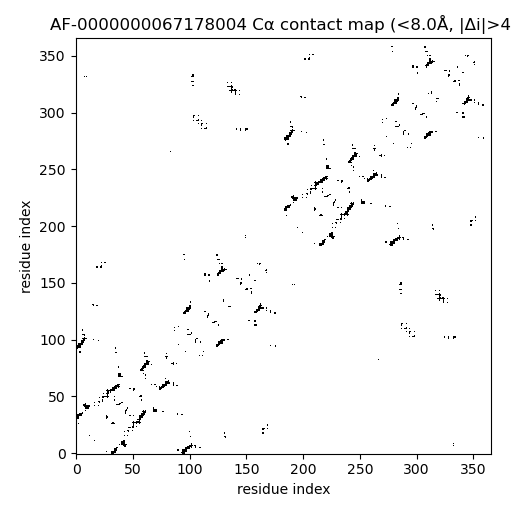 C C . THR B 1 17 ? 4.98 24.188 -0.316 1 98.62 17 THR B C 1
ATOM 1557 O O . THR B 1 17 ? 4.469 24.359 0.792 1 98.62 17 THR B O 1
ATOM 1560 N N . VAL B 1 18 ? 4.66 24.953 -1.32 1 98.5 18 VAL B N 1
ATOM 1561 C CA . VAL B 1 18 ? 3.727 26.062 -1.188 1 98.5 18 VAL B CA 1
ATOM 1562 C C . VAL B 1 18 ? 2.352 25.547 -0.775 1 98.5 18 VAL B C 1
ATOM 1564 O O . VAL B 1 18 ? 1.742 26.062 0.165 1 98.5 18 VAL B O 1
ATOM 1567 N N . HIS B 1 19 ? 1.881 24.516 -1.421 1 98.31 19 HIS B N 1
ATOM 1568 C CA . HIS B 1 19 ? 0.582 23.922 -1.124 1 98.31 19 HIS B CA 1
ATOM 1569 C C . HIS B 1 19 ? 0.591 23.234 0.231 1 98.31 19 HIS B C 1
ATOM 1571 O O . HIS B 1 19 ? -0.388 23.297 0.978 1 98.31 19 HIS B O 1
ATOM 1577 N N . ALA B 1 20 ? 1.675 22.578 0.5 1 98.88 20 ALA B N 1
ATOM 1578 C CA . ALA B 1 20 ? 1.794 21.891 1.79 1 98.88 20 ALA B CA 1
ATOM 1579 C C . ALA B 1 20 ? 1.699 22.891 2.941 1 98.88 20 ALA B C 1
ATOM 1581 O O . ALA B 1 20 ? 1.021 22.641 3.939 1 98.88 20 ALA B O 1
ATOM 1582 N N . ARG B 1 21 ? 2.354 24.031 2.793 1 98.81 21 ARG B N 1
ATOM 1583 C CA . ARG B 1 21 ? 2.289 25.078 3.811 1 98.81 21 ARG B CA 1
ATOM 1584 C C . ARG B 1 21 ? 0.864 25.594 3.971 1 98.81 21 ARG B C 1
ATOM 1586 O O . ARG B 1 21 ? 0.404 25.828 5.094 1 98.81 21 ARG B O 1
ATOM 1593 N N . GLN B 1 22 ? 0.272 25.812 2.857 1 98.75 22 GLN B N 1
ATOM 1594 C CA . GLN B 1 22 ? -1.103 26.312 2.875 1 98.75 22 GLN B CA 1
ATOM 1595 C C . GLN B 1 22 ? -2.01 25.375 3.672 1 98.75 22 GLN B C 1
ATOM 1597 O O . GLN B 1 22 ? -2.77 25.828 4.531 1 98.75 22 GLN B O 1
ATOM 1602 N N . PHE B 1 23 ? -1.963 24.125 3.391 1 98.94 23 PHE B N 1
ATOM 1603 C CA . PHE B 1 23 ? -2.811 23.156 4.082 1 98.94 23 PHE B CA 1
ATOM 1604 C C . PHE B 1 23 ? -2.443 23.078 5.559 1 98.94 23 PHE B C 1
ATOM 1606 O O . PHE B 1 23 ? -3.324 23.016 6.422 1 98.94 23 PHE B O 1
ATOM 1613 N N . ALA B 1 24 ? -1.149 23.016 5.844 1 98.94 24 ALA B N 1
ATOM 1614 C CA . ALA B 1 24 ? -0.668 22.953 7.223 1 98.94 24 ALA B CA 1
ATOM 1615 C C . ALA B 1 24 ? -1.199 24.125 8.039 1 98.94 24 ALA B C 1
ATOM 1617 O O . ALA B 1 24 ? -1.583 23.953 9.203 1 98.94 24 ALA B O 1
ATOM 1618 N N . ARG B 1 25 ? -1.223 25.297 7.484 1 98.75 25 ARG B N 1
ATOM 1619 C CA . ARG B 1 25 ? -1.72 26.484 8.164 1 98.75 25 ARG B CA 1
ATOM 1620 C C . ARG B 1 25 ? -3.201 26.344 8.5 1 98.75 25 ARG B C 1
ATOM 1622 O O . ARG B 1 25 ? -3.645 26.781 9.562 1 98.75 25 ARG B O 1
ATOM 1629 N N . LEU B 1 26 ? -3.992 25.75 7.57 1 98.81 26 LEU B N 1
ATOM 1630 C CA . LEU B 1 26 ? -5.398 25.484 7.855 1 98.81 26 LEU B CA 1
ATOM 1631 C C . LEU B 1 26 ? -5.547 24.578 9.062 1 98.81 26 LEU B C 1
ATOM 1633 O O . LEU B 1 26 ? -6.387 24.812 9.93 1 98.81 26 LEU B O 1
ATOM 1637 N N . VAL B 1 27 ? -4.703 23.578 9.172 1 98.88 27 VAL B N 1
ATOM 1638 C CA . VAL B 1 27 ? -4.734 22.625 10.281 1 98.88 27 VAL B CA 1
ATOM 1639 C C . VAL B 1 27 ? -4.422 23.359 11.594 1 98.88 27 VAL B C 1
ATOM 1641 O O . VAL B 1 27 ? -5.188 23.266 12.555 1 98.88 27 VAL B O 1
ATOM 1644 N N . GLY B 1 28 ? -3.299 24.078 11.594 1 98.81 28 GLY B N 1
ATOM 1645 C CA . GLY B 1 28 ? -2.863 24.766 12.797 1 98.81 28 GLY B CA 1
ATOM 1646 C C . GLY B 1 28 ? -3.834 25.828 13.258 1 98.81 28 GLY B C 1
ATOM 1647 O O . GLY B 1 28 ? -4.18 25.891 14.445 1 98.81 28 GLY B O 1
ATOM 1648 N N . ARG B 1 29 ? -4.328 26.656 12.328 1 98.5 29 ARG B N 1
ATOM 1649 C CA . ARG B 1 29 ? -5.234 27.766 12.656 1 98.5 29 ARG B CA 1
ATOM 1650 C C . ARG B 1 29 ? -6.559 27.234 13.188 1 98.5 29 ARG B C 1
ATOM 1652 O O . ARG B 1 29 ? -7.207 27.875 14.008 1 98.5 29 ARG B O 1
ATOM 1659 N N . GLY B 1 30 ? -6.906 26.094 12.734 1 98 30 GLY B N 1
ATOM 1660 C CA . GLY B 1 30 ? -8.133 25.469 13.211 1 98 30 GLY B CA 1
ATOM 1661 C C . GLY B 1 30 ? -7.988 24.859 14.594 1 98 30 GLY B C 1
ATOM 1662 O O . GLY B 1 30 ? -8.969 24.375 15.164 1 98 30 GLY B O 1
ATOM 1663 N N . GLY B 1 31 ? -6.793 24.859 15.102 1 98.12 31 GLY B N 1
ATOM 1664 C CA . GLY B 1 31 ? -6.539 24.281 16.406 1 98.12 31 GLY B CA 1
ATOM 1665 C C . GLY B 1 31 ? -6.508 22.766 16.391 1 98.12 31 GLY B C 1
ATOM 1666 O O . GLY B 1 31 ? -6.77 22.125 17.406 1 98.12 31 GLY B O 1
ATOM 1667 N N . HIS B 1 32 ? -6.305 22.156 15.258 1 98.81 32 HIS B N 1
ATOM 1668 C CA . HIS B 1 32 ? -6.266 20.703 15.109 1 98.81 32 HIS B CA 1
ATOM 1669 C C . HIS B 1 32 ? -4.898 20.156 15.484 1 98.81 32 HIS B C 1
ATOM 1671 O O . HIS B 1 32 ? -3.955 20.906 15.711 1 98.81 32 HIS B O 1
ATOM 1677 N N . THR B 1 33 ? -4.852 18.859 15.688 1 98.94 33 THR B N 1
ATOM 1678 C CA . THR B 1 33 ? -3.621 18.125 15.969 1 98.94 33 THR B CA 1
ATOM 1679 C C . THR B 1 33 ? -3.139 17.391 14.727 1 98.94 33 THR B C 1
ATOM 1681 O O . THR B 1 33 ? -3.924 16.719 14.055 1 98.94 33 THR B O 1
ATOM 1684 N N . LEU B 1 34 ? -1.877 17.594 14.438 1 98.94 34 LEU B N 1
ATOM 1685 C CA . LEU B 1 34 ? -1.232 16.812 13.383 1 98.94 34 LEU B CA 1
ATOM 1686 C C . LEU B 1 34 ? -0.752 15.469 13.914 1 98.94 34 LEU B C 1
ATOM 1688 O O . LEU B 1 34 ? -0.012 15.414 14.898 1 98.94 34 LEU B O 1
ATOM 1692 N N . ILE B 1 35 ? -1.184 14.359 13.344 1 99 35 ILE B N 1
ATOM 1693 C CA . ILE B 1 35 ? -0.577 13.039 13.469 1 99 35 ILE B CA 1
ATOM 1694 C C . ILE B 1 35 ? 0.297 12.758 12.25 1 99 35 ILE B C 1
ATOM 1696 O O . ILE B 1 35 ? -0.18 12.797 11.109 1 99 35 ILE B O 1
ATOM 1700 N N . TRP B 1 36 ? 1.587 12.555 12.375 1 98.88 36 TRP B N 1
ATOM 1701 C CA . TRP B 1 36 ? 2.443 12.32 11.219 1 98.88 36 TRP B CA 1
ATOM 1702 C C . TRP B 1 36 ? 3.596 11.391 11.57 1 98.88 36 TRP B C 1
ATOM 1704 O O . TRP B 1 36 ? 3.697 10.922 12.711 1 98.88 36 TRP B O 1
ATOM 1714 N N . GLY B 1 37 ? 4.402 11.07 10.648 1 98.75 37 GLY B N 1
ATOM 1715 C CA . GLY B 1 37 ? 5.449 10.078 10.812 1 98.75 37 GLY B CA 1
ATOM 1716 C C . GLY B 1 37 ? 6.547 10.516 11.766 1 98.75 37 GLY B C 1
ATOM 1717 O O . GLY B 1 37 ? 7.488 9.766 12.023 1 98.75 37 GLY B O 1
ATOM 1718 N N . GLY B 1 38 ? 6.531 11.688 12.188 1 98.81 38 GLY B N 1
ATOM 1719 C CA . GLY B 1 38 ? 7.336 12.141 13.312 1 98.81 38 GLY B CA 1
ATOM 1720 C C . GLY B 1 38 ? 8.695 12.672 12.898 1 98.81 38 GLY B C 1
ATOM 1721 O O . GLY B 1 38 ? 9.43 13.227 13.719 1 98.81 38 GLY B O 1
ATOM 1722 N N . SER B 1 39 ? 9.023 12.578 11.602 1 98.5 39 SER B N 1
ATOM 1723 C CA . SER B 1 39 ? 10.367 12.93 11.172 1 98.5 39 SER B CA 1
ATOM 1724 C C . SER B 1 39 ? 10.57 14.438 11.156 1 98.5 39 SER B C 1
ATOM 1726 O O . SER B 1 39 ? 9.648 15.188 10.828 1 98.5 39 SER B O 1
ATOM 1728 N N . ASP B 1 40 ? 11.797 14.828 11.461 1 98.69 40 ASP B N 1
ATOM 1729 C CA . ASP B 1 40 ? 12.195 16.234 11.352 1 98.69 40 ASP B CA 1
ATOM 1730 C C . ASP B 1 40 ? 12.961 16.484 10.062 1 98.69 40 ASP B C 1
ATOM 1732 O O . ASP B 1 40 ? 13.969 17.203 10.062 1 98.69 40 ASP B O 1
ATOM 1736 N N . THR B 1 41 ? 12.531 15.891 9.016 1 98.38 41 THR B N 1
ATOM 1737 C CA . THR B 1 41 ? 13.164 16.047 7.707 1 98.38 41 THR B CA 1
ATOM 1738 C C . THR B 1 41 ? 12.117 16.281 6.621 1 98.38 41 THR B C 1
ATOM 1740 O O . THR B 1 41 ? 10.945 15.922 6.793 1 98.38 41 THR B O 1
ATOM 1743 N N . GLY B 1 42 ? 12.531 16.984 5.59 1 98.56 42 GLY B N 1
ATOM 1744 C CA . GLY B 1 42 ? 11.773 17.078 4.348 1 98.56 42 GLY B CA 1
ATOM 1745 C C . GLY B 1 42 ? 10.43 17.766 4.52 1 98.56 42 GLY B C 1
ATOM 1746 O O . GLY B 1 42 ? 10.305 18.734 5.258 1 98.56 42 GLY B O 1
ATOM 1747 N N . LEU B 1 43 ? 9.453 17.281 3.74 1 98.88 43 LEU B N 1
ATOM 1748 C CA . LEU B 1 43 ? 8.102 17.828 3.787 1 98.88 43 LEU B CA 1
ATOM 1749 C C . LEU B 1 43 ? 7.48 17.609 5.164 1 98.88 43 LEU B C 1
ATOM 1751 O O . LEU B 1 43 ? 6.711 18.453 5.637 1 98.88 43 LEU B O 1
ATOM 1755 N N . MET B 1 44 ? 7.805 16.5 5.812 1 98.88 44 MET B N 1
ATOM 1756 C CA . MET B 1 44 ? 7.289 16.219 7.148 1 98.88 44 MET B CA 1
ATOM 1757 C C . MET B 1 44 ? 7.688 17.312 8.125 1 98.88 44 MET B C 1
ATOM 1759 O O . MET B 1 44 ? 6.859 17.781 8.914 1 98.88 44 MET B O 1
ATOM 1763 N N . LYS B 1 45 ? 8.922 17.688 8.023 1 98.88 45 LYS B N 1
ATOM 1764 C CA . LYS B 1 45 ? 9.391 18.766 8.883 1 98.88 45 LYS B CA 1
ATOM 1765 C C . LYS B 1 45 ? 8.664 20.078 8.562 1 98.88 45 LYS B C 1
ATOM 1767 O O . LYS B 1 45 ? 8.227 20.781 9.477 1 98.88 45 LYS B O 1
ATOM 1772 N N . LEU B 1 46 ? 8.586 20.391 7.332 1 98.88 46 LEU B N 1
ATOM 1773 C CA . LEU B 1 46 ? 7.957 21.625 6.887 1 98.88 46 LEU B CA 1
ATOM 1774 C C . LEU B 1 46 ? 6.52 21.719 7.387 1 98.88 46 LEU B C 1
ATOM 1776 O O . LEU B 1 46 ? 6.117 22.75 7.938 1 98.88 46 LEU B O 1
ATOM 1780 N N . VAL B 1 47 ? 5.742 20.641 7.203 1 98.94 47 VAL B N 1
ATOM 1781 C CA . VAL B 1 47 ? 4.34 20.625 7.598 1 98.94 47 VAL B CA 1
ATOM 1782 C C . VAL B 1 47 ? 4.227 20.734 9.117 1 98.94 47 VAL B C 1
ATOM 1784 O O . VAL B 1 47 ? 3.41 21.5 9.633 1 98.94 47 VAL B O 1
ATOM 1787 N N . ALA B 1 48 ? 5.059 19.969 9.836 1 98.88 48 ALA B N 1
ATOM 1788 C CA . ALA B 1 48 ? 5.039 20.031 11.289 1 98.88 48 ALA B CA 1
ATOM 1789 C C . ALA B 1 48 ? 5.359 21.438 11.789 1 98.88 48 ALA B C 1
ATOM 1791 O O . ALA B 1 48 ? 4.691 21.953 12.688 1 98.8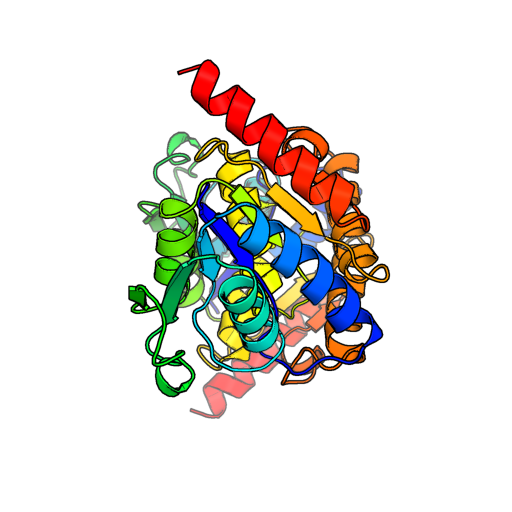8 48 ALA B O 1
ATOM 1792 N N . ASP B 1 49 ? 6.359 22.078 11.195 1 98.81 49 ASP B N 1
ATOM 1793 C CA . ASP B 1 49 ? 6.727 23.438 11.555 1 98.81 49 ASP B CA 1
ATOM 1794 C C . ASP B 1 49 ? 5.555 24.406 11.352 1 98.81 49 ASP B C 1
ATOM 1796 O O . ASP B 1 49 ? 5.262 25.219 12.219 1 98.81 49 ASP B O 1
ATOM 1800 N N . GLU B 1 50 ? 4.926 24.297 10.203 1 98.88 50 GLU B N 1
ATOM 1801 C CA . GLU B 1 50 ? 3.852 25.219 9.844 1 98.88 50 GLU B CA 1
ATOM 1802 C C . GLU B 1 50 ? 2.633 25.016 10.742 1 98.88 50 GLU B C 1
ATOM 1804 O O . GLU B 1 50 ? 1.998 26 11.156 1 98.88 50 GLU B O 1
ATOM 1809 N N . VAL B 1 51 ? 2.279 23.75 11.047 1 98.88 51 VAL B N 1
ATOM 1810 C CA . VAL B 1 51 ? 1.149 23.469 11.93 1 98.88 51 VAL B CA 1
ATOM 1811 C C . VAL B 1 51 ? 1.408 24.047 13.312 1 98.88 51 VAL B C 1
ATOM 1813 O O . VAL B 1 51 ? 0.53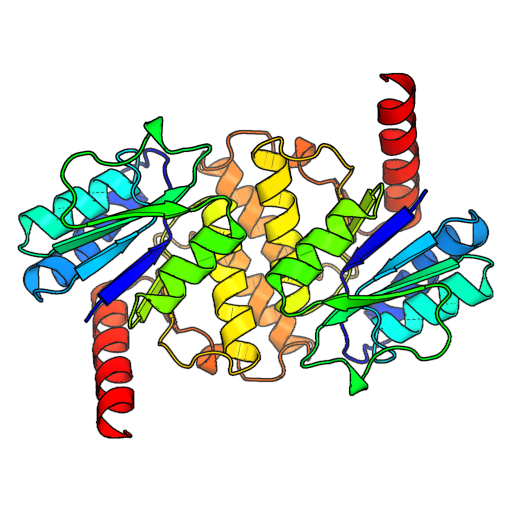9 24.719 13.883 1 98.88 51 VAL B O 1
ATOM 1816 N N . GLN B 1 52 ? 2.572 23.797 13.82 1 98.56 52 GLN B N 1
ATOM 1817 C CA . GLN B 1 52 ? 2.939 24.281 15.148 1 98.56 52 GLN B CA 1
ATOM 1818 C C . GLN B 1 52 ? 2.934 25.812 15.188 1 98.56 52 GLN B C 1
ATOM 1820 O O . GLN B 1 52 ? 2.383 26.406 16.125 1 98.56 52 GLN B O 1
ATOM 1825 N N . ALA B 1 53 ? 3.482 26.453 14.203 1 98.5 53 ALA B N 1
ATOM 1826 C CA . ALA B 1 53 ? 3.549 27.906 14.133 1 98.5 53 ALA B CA 1
ATOM 1827 C C . ALA B 1 53 ? 2.15 28.516 14.07 1 98.5 53 ALA B C 1
ATOM 1829 O O . ALA B 1 53 ? 1.923 29.609 14.578 1 98.5 53 ALA B O 1
ATOM 1830 N N . ALA B 1 54 ? 1.229 27.812 13.516 1 98.69 54 ALA B N 1
ATOM 1831 C CA . ALA B 1 54 ? -0.129 28.312 13.312 1 98.69 54 ALA B CA 1
ATOM 1832 C C . ALA B 1 54 ? -1.014 27.984 14.516 1 98.69 54 ALA B C 1
ATOM 1834 O O . ALA B 1 54 ? -2.199 28.328 14.531 1 98.69 54 ALA B O 1
ATOM 1835 N N . GLY B 1 55 ? -0.429 27.266 15.508 1 98.38 55 GLY B N 1
ATOM 1836 C CA . GLY B 1 55 ? -1.153 27.094 16.766 1 98.38 55 GLY B CA 1
ATOM 1837 C C . GLY B 1 55 ? -1.658 25.688 16.969 1 98.38 55 GLY B C 1
ATOM 1838 O O . GLY B 1 55 ? -2.379 25.406 17.922 1 98.38 55 GLY B O 1
ATOM 1839 N N . GLY B 1 56 ? -1.271 24.766 16.062 1 98.75 56 GLY B N 1
ATOM 1840 C CA . GLY B 1 56 ? -1.689 23.375 16.188 1 98.75 56 GLY B CA 1
ATOM 1841 C C . GLY B 1 56 ? -0.783 22.562 17.094 1 98.75 56 GLY B C 1
ATOM 1842 O O . GLY B 1 56 ? 0.249 23.047 17.547 1 98.75 56 GLY B O 1
ATOM 1843 N N . ARG B 1 57 ? -1.202 21.344 17.391 1 98.81 57 ARG B N 1
ATOM 1844 C CA . ARG B 1 57 ? -0.431 20.406 18.188 1 98.81 57 ARG B CA 1
ATOM 1845 C C . ARG B 1 57 ? 0.194 19.328 17.312 1 98.81 57 ARG B C 1
ATOM 1847 O O . ARG B 1 57 ? -0.266 19.078 16.188 1 98.81 57 ARG B O 1
ATOM 1854 N N . LEU B 1 58 ? 1.263 18.703 17.828 1 98.88 58 LEU B N 1
ATOM 1855 C CA . LEU B 1 58 ? 2.016 17.703 17.078 1 98.88 58 LEU B CA 1
ATOM 1856 C C . LEU B 1 58 ? 2.084 16.391 17.828 1 98.88 58 LEU B C 1
ATOM 1858 O O . LEU B 1 58 ? 2.648 16.328 18.922 1 98.88 58 LEU B O 1
ATOM 1862 N N . ASN B 1 59 ? 1.521 15.32 17.281 1 98.94 59 ASN B N 1
ATOM 1863 C CA . ASN B 1 59 ? 1.668 13.953 17.75 1 98.94 59 ASN B CA 1
ATOM 1864 C C . ASN B 1 59 ? 2.342 13.062 16.703 1 98.94 59 ASN B C 1
ATOM 1866 O O . ASN B 1 59 ? 1.715 12.672 15.727 1 98.94 59 ASN B O 1
ATOM 1870 N N . GLY B 1 60 ? 3.572 12.688 17 1 98.88 60 GLY B N 1
ATOM 1871 C CA . GLY B 1 60 ? 4.344 11.914 16.047 1 98.88 60 GLY B CA 1
ATOM 1872 C C . GLY B 1 60 ? 4.312 10.422 16.312 1 98.88 60 GLY B C 1
ATOM 1873 O O . GLY B 1 60 ? 4.191 10 17.469 1 98.88 60 GLY B O 1
ATOM 1874 N N . VAL B 1 61 ? 4.375 9.656 15.258 1 98.94 61 VAL B N 1
ATOM 1875 C CA . VAL B 1 61 ? 4.586 8.219 15.328 1 98.94 61 VAL B CA 1
ATOM 1876 C C . VAL B 1 61 ? 5.762 7.824 14.438 1 98.94 61 VAL B C 1
ATOM 1878 O O . VAL B 1 61 ? 5.613 7.707 13.219 1 98.94 61 VAL B O 1
ATOM 1881 N N . SER B 1 62 ? 6.887 7.633 15.023 1 98.81 62 SER B N 1
ATOM 1882 C CA . SER B 1 62 ? 8.062 7.168 14.305 1 98.81 62 SER B CA 1
ATOM 1883 C C . SER B 1 62 ? 8.172 5.648 14.344 1 98.81 62 SER B C 1
ATOM 1885 O O . SER B 1 62 ? 7.199 4.957 14.633 1 98.81 62 SER B O 1
ATOM 1887 N N . VAL B 1 63 ? 9.195 5.164 13.797 1 98.69 63 VAL B N 1
ATOM 1888 C CA . VAL B 1 63 ? 9.484 3.732 13.812 1 98.69 63 VAL B CA 1
ATOM 1889 C C . VAL B 1 63 ? 10.945 3.498 14.172 1 98.69 63 VAL B C 1
ATOM 1891 O O . VAL B 1 63 ? 11.812 4.309 13.836 1 98.69 63 VAL B O 1
ATOM 1894 N N . GLU B 1 64 ? 11.242 2.404 14.766 1 98.62 64 GLU B N 1
ATOM 1895 C CA . GLU B 1 64 ? 12.539 2.135 15.391 1 98.62 64 GLU B CA 1
ATOM 1896 C C . GLU B 1 64 ? 13.688 2.414 14.43 1 98.62 64 GLU B C 1
ATOM 1898 O O . GLU B 1 64 ? 14.617 3.148 14.766 1 98.62 64 GLU B O 1
ATOM 1903 N N . PHE B 1 65 ? 13.625 1.931 13.219 1 97.44 65 PHE B N 1
ATOM 1904 C CA . PHE B 1 65 ? 14.773 2 12.328 1 97.44 65 PHE B CA 1
ATOM 1905 C C . PHE B 1 65 ? 14.914 3.395 11.727 1 97.44 65 PHE B C 1
ATOM 1907 O O . PHE B 1 65 ? 15.883 3.682 11.031 1 97.44 65 PHE B O 1
ATOM 1914 N N . LEU B 1 66 ? 13.992 4.352 12.094 1 98 66 LEU B N 1
ATOM 1915 C CA . LEU B 1 66 ? 14.078 5.738 11.648 1 98 66 LEU B CA 1
ATOM 1916 C C . LEU B 1 66 ? 14.062 6.695 12.836 1 98 66 LEU B C 1
ATOM 1918 O O . LEU B 1 66 ? 13.891 7.906 12.664 1 98 66 LEU B O 1
ATOM 1922 N N . ARG B 1 67 ? 14.25 6.234 14.008 1 98 67 ARG B N 1
ATOM 1923 C CA . ARG B 1 67 ? 14.117 6.98 15.25 1 98 67 ARG B CA 1
ATOM 1924 C C . ARG B 1 67 ? 15.055 8.188 15.273 1 98 67 ARG B C 1
ATOM 1926 O O . ARG B 1 67 ? 14.727 9.219 15.859 1 98 67 ARG B O 1
ATOM 1933 N N . HIS B 1 68 ? 16.172 8.078 14.641 1 98.19 68 HIS B N 1
ATOM 1934 C CA . HIS B 1 68 ? 17.172 9.133 14.688 1 98.19 68 HIS B CA 1
ATOM 1935 C C . HIS B 1 68 ? 16.719 10.367 13.93 1 98.19 68 HIS B C 1
ATOM 1937 O O . HIS B 1 68 ? 17.297 11.445 14.078 1 98.19 68 HIS B O 1
ATOM 1943 N N . PHE B 1 69 ? 15.672 10.227 13.148 1 98.44 69 PHE B N 1
ATOM 1944 C CA . PHE B 1 69 ? 15.133 11.359 12.391 1 98.44 69 PHE B CA 1
ATOM 1945 C C . PHE B 1 69 ? 13.938 11.969 13.117 1 98.44 69 PHE B C 1
ATOM 1947 O O . PHE B 1 69 ? 13.375 12.961 12.664 1 98.44 69 PHE B O 1
ATOM 1954 N N . ALA B 1 70 ? 13.531 11.383 14.25 1 98.75 70 ALA B N 1
ATOM 1955 C CA . ALA B 1 70 ? 12.328 11.828 14.953 1 98.75 70 ALA B CA 1
ATOM 1956 C C . ALA B 1 70 ? 12.5 13.242 15.492 1 98.75 70 ALA B C 1
ATOM 1958 O O . ALA B 1 70 ? 13.555 13.586 16.031 1 98.75 70 ALA B O 1
ATOM 1959 N N . ARG B 1 71 ? 11.406 13.984 15.375 1 98.56 71 ARG B N 1
ATOM 1960 C CA . ARG B 1 71 ? 11.398 15.352 15.891 1 98.56 71 ARG B CA 1
ATOM 1961 C C . ARG B 1 71 ? 11.523 15.367 17.406 1 98.56 71 ARG B C 1
ATOM 1963 O O . ARG B 1 71 ? 10.812 14.641 18.109 1 98.56 71 ARG B O 1
ATOM 1970 N N . GLY B 1 72 ? 12.414 16.109 18.031 1 96.31 72 GLY B N 1
ATOM 1971 C CA . GLY B 1 72 ? 12.664 16.156 19.469 1 96.31 72 GLY B CA 1
ATOM 1972 C C . GLY B 1 72 ? 11.617 16.938 20.234 1 96.31 72 GLY B C 1
ATOM 1973 O O . GLY B 1 72 ? 11.406 16.703 21.422 1 96.31 72 GLY B O 1
ATOM 1974 N N . HIS B 1 73 ? 10.844 17.922 19.688 1 92.75 73 HIS B N 1
ATOM 1975 C CA . HIS B 1 73 ? 9.984 18.828 20.453 1 92.75 73 HIS B CA 1
ATOM 1976 C C . HIS B 1 73 ? 8.539 18.734 19.969 1 92.75 73 HIS B C 1
ATOM 1978 O O . HIS B 1 73 ? 7.852 19.75 19.859 1 92.75 73 HIS B O 1
ATOM 1984 N N . ALA B 1 74 ? 8.102 17.5 19.75 1 98.44 74 ALA B N 1
ATOM 1985 C CA . ALA B 1 74 ? 6.68 17.281 19.5 1 98.44 74 ALA B CA 1
ATOM 1986 C C . ALA B 1 74 ? 5.891 17.234 20.797 1 98.44 74 ALA B C 1
ATOM 1988 O O . ALA B 1 74 ? 6.465 17.062 21.875 1 98.44 74 ALA B O 1
ATOM 1989 N N . ASP B 1 75 ? 4.617 17.453 20.734 1 98.81 75 ASP B N 1
ATOM 1990 C CA . ASP B 1 75 ? 3.779 17.328 21.922 1 98.81 75 ASP B CA 1
ATOM 1991 C C . ASP B 1 75 ? 3.732 15.883 22.422 1 98.81 7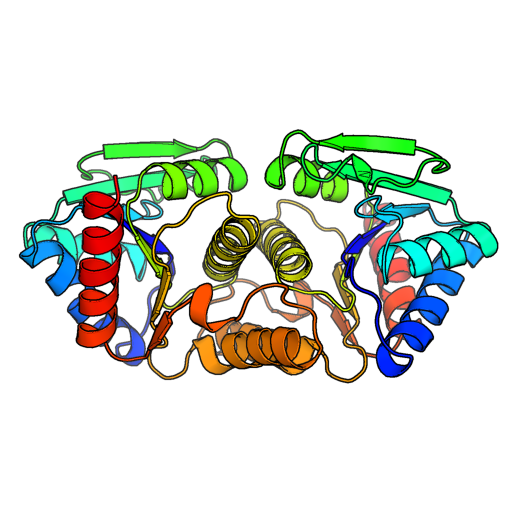5 ASP B C 1
ATOM 1993 O O . ASP B 1 75 ? 3.68 15.633 23.625 1 98.81 75 ASP B O 1
ATOM 1997 N N . ASP B 1 76 ? 3.682 14.945 21.578 1 98.69 76 ASP B N 1
ATOM 1998 C CA . ASP B 1 76 ? 3.773 13.508 21.828 1 98.69 76 ASP B CA 1
ATOM 1999 C C . ASP B 1 76 ? 4.539 12.797 20.703 1 98.69 76 ASP B C 1
ATOM 2001 O O . ASP B 1 76 ? 4.469 13.203 19.547 1 98.69 76 ASP B O 1
ATOM 2005 N N . MET B 1 77 ? 5.324 11.75 21.109 1 98.81 77 MET B N 1
ATOM 2006 C CA . MET B 1 77 ? 6.051 10.938 20.141 1 98.81 77 MET B CA 1
ATOM 2007 C C . MET B 1 77 ? 6.043 9.469 20.562 1 98.81 77 MET B C 1
ATOM 2009 O O . MET B 1 77 ? 6.449 9.133 21.672 1 98.81 77 MET B O 1
ATOM 2013 N N . VAL B 1 78 ? 5.566 8.68 19.734 1 98.81 78 VAL B N 1
ATOM 2014 C CA . VAL B 1 78 ? 5.613 7.23 19.922 1 98.81 78 VAL B CA 1
ATOM 2015 C C . VAL B 1 78 ? 6.562 6.605 18.891 1 98.81 78 VAL B C 1
ATOM 2017 O O . VAL B 1 78 ? 6.582 7.008 17.734 1 98.81 78 VAL B O 1
ATOM 2020 N N . ILE B 1 79 ? 7.34 5.617 19.312 1 98.75 79 ILE B N 1
ATOM 2021 C CA . ILE B 1 79 ? 8.227 4.875 18.422 1 98.75 79 ILE B CA 1
ATOM 2022 C C . ILE B 1 79 ? 7.684 3.465 18.219 1 98.75 79 ILE B C 1
ATOM 2024 O O . ILE B 1 79 ? 7.723 2.635 19.125 1 98.75 79 ILE B O 1
ATOM 2028 N N . ALA B 1 80 ? 7.188 3.203 17 1 98.81 80 ALA B N 1
ATOM 2029 C CA . ALA B 1 80 ? 6.68 1.876 16.672 1 98.81 80 ALA B CA 1
ATOM 2030 C C . ALA B 1 80 ? 7.82 0.901 16.406 1 98.81 80 ALA B C 1
ATOM 2032 O O . ALA B 1 80 ? 8.93 1.314 16.047 1 98.81 80 ALA B O 1
ATOM 2033 N N . ARG B 1 81 ? 7.574 -0.408 16.484 1 98.19 81 ARG B N 1
ATOM 2034 C CA . ARG B 1 81 ? 8.57 -1.455 16.297 1 98.19 81 ARG B CA 1
ATOM 2035 C C . ARG B 1 81 ? 8.883 -1.655 14.82 1 98.19 81 ARG B C 1
ATOM 2037 O O . ARG B 1 81 ? 10.008 -2.002 14.453 1 98.19 81 ARG B O 1
ATOM 2044 N N . ASN B 1 82 ? 7.812 -1.48 14.016 1 97.75 82 ASN B N 1
ATOM 2045 C CA . ASN B 1 82 ? 7.91 -1.694 12.57 1 97.75 82 ASN B CA 1
ATOM 2046 C C . ASN B 1 82 ? 6.867 -0.883 11.812 1 97.75 82 ASN B C 1
ATOM 2048 O O . ASN B 1 82 ? 6.047 -0.192 12.422 1 97.75 82 ASN B O 1
ATOM 2052 N N . LEU B 1 83 ? 6.961 -0.936 10.539 1 98.12 83 LEU B N 1
ATOM 2053 C CA . LEU B 1 83 ? 6.121 -0.105 9.68 1 98.12 83 LEU B CA 1
ATOM 2054 C C . LEU B 1 83 ? 4.648 -0.471 9.844 1 98.12 83 LEU B C 1
ATOM 2056 O O . LEU B 1 83 ? 3.781 0.405 9.82 1 98.12 83 LEU B O 1
ATOM 2060 N N . ALA B 1 84 ? 4.32 -1.764 9.961 1 98.12 84 ALA B N 1
ATOM 2061 C CA . ALA B 1 84 ? 2.941 -2.203 10.148 1 98.12 84 ALA B CA 1
ATOM 2062 C C . ALA B 1 84 ? 2.338 -1.59 11.406 1 98.12 84 ALA B C 1
ATOM 2064 O O . ALA B 1 84 ? 1.234 -1.041 11.375 1 98.12 84 ALA B O 1
ATOM 2065 N N . GLU B 1 85 ? 3.051 -1.68 12.484 1 98.19 85 GLU B N 1
ATOM 2066 C CA . GLU B 1 85 ? 2.594 -1.092 13.742 1 98.19 85 GLU B CA 1
ATOM 2067 C C . GLU B 1 85 ? 2.467 0.425 13.625 1 98.19 85 GLU B C 1
ATOM 2069 O O . GLU B 1 85 ? 1.53 1.017 14.172 1 98.19 85 GLU B O 1
ATOM 2074 N N . ARG B 1 86 ? 3.395 1.047 12.969 1 98.75 86 ARG B N 1
ATOM 2075 C CA . ARG B 1 86 ? 3.359 2.494 12.789 1 98.75 86 ARG B CA 1
ATOM 2076 C C . ARG B 1 86 ? 2.078 2.928 12.086 1 98.75 86 ARG B C 1
ATOM 2078 O O . ARG B 1 86 ? 1.396 3.852 12.531 1 98.75 86 ARG B O 1
ATOM 2085 N N . LYS B 1 87 ? 1.742 2.262 10.984 1 98.69 87 LYS B N 1
ATOM 2086 C CA . LYS B 1 87 ? 0.524 2.58 10.242 1 98.69 87 LYS B CA 1
ATOM 2087 C C . LYS B 1 87 ? -0.712 2.406 11.125 1 98.69 87 LYS B C 1
ATOM 2089 O O . LYS B 1 87 ? -1.625 3.234 11.086 1 98.69 87 LYS B O 1
ATOM 2094 N N . MET B 1 88 ? -0.703 1.333 11.883 1 98.31 88 MET B N 1
ATOM 2095 C CA . MET B 1 88 ? -1.829 1.043 12.766 1 98.31 88 MET B CA 1
ATOM 2096 C C . MET B 1 88 ? -1.99 2.133 13.82 1 98.31 88 MET B C 1
ATOM 2098 O O . MET B 1 88 ? -3.1 2.615 14.055 1 98.31 88 MET B O 1
ATOM 2102 N N . LEU B 1 89 ? -0.9 2.535 14.492 1 98.81 89 LEU B N 1
ATOM 2103 C CA . LEU B 1 89 ? -0.933 3.555 15.531 1 98.81 89 LEU B CA 1
ATOM 2104 C C . LEU B 1 89 ? -1.396 4.895 14.969 1 98.81 89 LEU B C 1
ATOM 2106 O O . LEU B 1 89 ? -2.188 5.598 15.602 1 98.81 89 LEU B O 1
ATOM 2110 N N . MET B 1 90 ? -0.977 5.23 13.789 1 98.88 90 MET B N 1
ATOM 2111 C CA . MET B 1 90 ? -1.35 6.496 13.164 1 98.88 90 MET B CA 1
ATOM 2112 C C . MET B 1 90 ? -2.83 6.508 12.805 1 98.88 90 MET B C 1
ATOM 2114 O O . MET B 1 90 ? -3.535 7.48 13.086 1 98.88 90 MET B O 1
ATOM 2118 N N . LEU B 1 91 ? -3.27 5.406 12.242 1 98.75 91 LEU B N 1
ATOM 2119 C CA . LEU B 1 91 ? -4.676 5.312 11.867 1 98.75 91 LEU B CA 1
ATOM 2120 C C . LEU B 1 91 ? -5.574 5.34 13.102 1 98.75 91 LEU B C 1
ATOM 2122 O O . LEU B 1 91 ? -6.59 6.039 13.117 1 98.75 91 LEU B O 1
ATOM 2126 N N . ASN B 1 92 ? -5.164 4.594 14.156 1 98.38 92 ASN B N 1
ATOM 2127 C CA . ASN B 1 92 ? -5.973 4.52 15.367 1 98.38 92 ASN B CA 1
ATOM 2128 C C . ASN B 1 92 ? -6.008 5.855 16.094 1 98.38 92 ASN B C 1
ATOM 2130 O O . ASN B 1 92 ? -6.977 6.16 16.797 1 98.38 92 ASN B O 1
ATOM 2134 N N . GLY B 1 93 ? -5.055 6.691 15.898 1 98.5 93 GLY B N 1
ATOM 2135 C CA . GLY B 1 93 ? -4.914 7.91 16.672 1 98.5 93 GLY B CA 1
ATOM 2136 C C . GLY B 1 93 ? -5.504 9.125 15.992 1 98.5 93 GLY B C 1
ATOM 2137 O O . GLY B 1 93 ? -5.438 10.242 16.516 1 98.5 93 GLY B O 1
ATOM 2138 N N . CYS B 1 94 ? -6.152 8.922 14.82 1 98.75 94 CYS B N 1
ATOM 2139 C CA . CYS B 1 94 ? -6.578 10.109 14.094 1 98.75 94 CYS B CA 1
ATOM 2140 C C . CYS B 1 94 ? -8.078 10.078 13.836 1 98.75 94 CYS B C 1
ATOM 2142 O O . CYS B 1 94 ? -8.742 9.078 14.117 1 98.75 94 CYS B O 1
ATOM 2144 N N . ASP B 1 95 ? -8.609 11.211 13.391 1 98.69 95 ASP B N 1
ATOM 2145 C CA . ASP B 1 95 ? -10.016 11.367 13.039 1 98.69 95 ASP B CA 1
ATOM 2146 C C . ASP B 1 95 ? -10.195 11.445 11.523 1 98.69 95 ASP B C 1
ATOM 2148 O O . ASP B 1 95 ? -11.297 11.227 11.016 1 98.69 95 ASP B O 1
ATOM 2152 N N . ALA B 1 96 ? -9.133 11.812 10.836 1 98.88 96 ALA B N 1
ATOM 2153 C CA . ALA B 1 96 ? -9.133 12.031 9.391 1 98.88 96 ALA B CA 1
ATOM 2154 C C . ALA B 1 96 ? -7.738 11.812 8.805 1 98.88 96 ALA B C 1
ATOM 2156 O O . ALA B 1 96 ? -6.738 11.891 9.523 1 98.88 96 ALA B O 1
ATOM 2157 N N . VAL B 1 97 ? -7.707 11.547 7.488 1 98.94 97 VAL B N 1
ATOM 2158 C CA . VAL B 1 97 ? -6.441 11.227 6.844 1 98.94 97 VAL B CA 1
ATOM 2159 C C . VAL B 1 97 ? -6.273 12.078 5.59 1 98.94 97 VAL B C 1
ATOM 2161 O O . VAL B 1 97 ? -7.211 12.234 4.805 1 98.94 97 VAL B O 1
ATOM 2164 N N . VAL B 1 98 ? -5.086 12.594 5.441 1 99 98 VAL B N 1
ATOM 2165 C CA . VAL B 1 98 ? -4.676 13.289 4.227 1 99 98 VAL B CA 1
ATOM 2166 C C . VAL B 1 98 ? -3.393 12.664 3.68 1 99 98 VAL B C 1
ATOM 2168 O O . VAL B 1 98 ? -2.465 12.375 4.438 1 99 98 VAL B O 1
ATOM 2171 N N . VAL B 1 99 ? -3.365 12.477 2.402 1 99 99 VAL B N 1
ATOM 2172 C CA . VAL B 1 99 ? -2.174 12.008 1.702 1 99 99 VAL B CA 1
ATOM 2173 C C . VAL B 1 99 ? -1.602 13.125 0.84 1 99 99 VAL B C 1
ATOM 2175 O O . VAL B 1 99 ? -2.27 13.625 -0.071 1 99 99 VAL B O 1
ATOM 2178 N N . MET B 1 100 ? -0.412 13.516 1.17 1 98.94 100 MET B N 1
ATOM 2179 C CA . MET B 1 100 ? 0.333 14.5 0.386 1 98.94 100 MET B CA 1
ATOM 2180 C C . MET B 1 100 ? 1.45 13.828 -0.405 1 98.94 100 MET B C 1
ATOM 2182 O O . MET B 1 100 ? 1.595 12.602 -0.368 1 98.94 100 MET B O 1
ATOM 2186 N N . VAL B 1 101 ? 2.211 14.641 -1.147 1 98.88 101 VAL B N 1
ATOM 2187 C CA . VAL B 1 101 ? 3.281 14.156 -2.012 1 98.88 101 VAL B CA 1
ATOM 2188 C C . VAL B 1 101 ? 4.254 13.297 -1.202 1 98.88 101 VAL B C 1
ATOM 2190 O O . VAL B 1 101 ? 4.648 13.672 -0.097 1 98.88 101 VAL B O 1
ATOM 2193 N N . GLY B 1 102 ? 4.59 12.141 -1.787 1 98.81 102 GLY B N 1
ATOM 2194 C CA . GLY B 1 102 ? 5.543 11.242 -1.15 1 98.81 102 GLY B CA 1
ATOM 2195 C C . GLY B 1 102 ? 5.961 10.086 -2.039 1 98.81 102 GLY B C 1
ATOM 2196 O O . GLY B 1 102 ? 5.473 9.953 -3.164 1 98.81 102 GLY B O 1
ATOM 2197 N N . GLY B 1 103 ? 6.922 9.32 -1.565 1 98.69 103 GLY B N 1
ATOM 2198 C CA . GLY B 1 103 ? 7.41 8.156 -2.285 1 98.69 103 GLY B CA 1
ATOM 2199 C C . GLY B 1 103 ? 6.656 6.883 -1.944 1 98.69 103 GLY B C 1
ATOM 2200 O O . GLY B 1 103 ? 5.441 6.91 -1.744 1 98.69 103 GLY B O 1
ATOM 2201 N N . LEU B 1 104 ? 7.367 5.758 -1.934 1 98.69 104 LEU B N 1
ATOM 2202 C CA . LEU B 1 104 ? 6.758 4.445 -1.731 1 98.69 104 LEU B CA 1
ATOM 2203 C C . LEU B 1 104 ? 6.203 4.316 -0.317 1 98.69 104 LEU B C 1
ATOM 2205 O O . LEU B 1 104 ? 5.188 3.652 -0.104 1 98.69 104 LEU B O 1
ATOM 2209 N N . GLY B 1 105 ? 6.891 4.906 0.657 1 98.62 105 GLY B N 1
ATOM 2210 C CA . GLY B 1 105 ? 6.363 4.875 2.012 1 98.62 105 GLY B CA 1
ATOM 2211 C C . GLY B 1 105 ? 4.988 5.5 2.133 1 98.62 105 GLY B C 1
ATOM 2212 O O . GLY B 1 105 ? 4.09 4.922 2.75 1 98.62 105 GLY B O 1
ATOM 2213 N N . THR B 1 106 ? 4.805 6.629 1.535 1 98.94 106 THR B N 1
ATOM 2214 C CA . THR B 1 106 ? 3.521 7.32 1.542 1 98.94 106 THR B CA 1
ATOM 2215 C C . THR B 1 106 ? 2.473 6.527 0.77 1 98.94 106 THR B C 1
ATOM 2217 O O . THR B 1 106 ? 1.328 6.406 1.211 1 98.94 106 THR B O 1
ATOM 2220 N N . LEU B 1 107 ? 2.869 6.004 -0.338 1 98.94 107 LEU B N 1
ATOM 2221 C CA . LEU B 1 107 ? 1.964 5.188 -1.138 1 98.94 107 LEU B CA 1
ATOM 2222 C C . LEU B 1 107 ? 1.51 3.955 -0.359 1 98.94 107 LEU B C 1
ATOM 2224 O O . LEU B 1 107 ? 0.334 3.586 -0.405 1 98.94 107 LEU B O 1
ATOM 2228 N N . ASP B 1 108 ? 2.436 3.301 0.337 1 98.88 108 ASP B N 1
ATOM 2229 C CA . ASP B 1 108 ? 2.129 2.156 1.188 1 98.88 108 ASP B CA 1
ATOM 2230 C C . ASP B 1 108 ? 1.122 2.531 2.273 1 98.88 108 ASP B C 1
ATOM 2232 O O . ASP B 1 108 ? 0.156 1.804 2.512 1 98.88 108 ASP B O 1
ATOM 2236 N N . GLU B 1 109 ? 1.299 3.672 2.902 1 98.88 109 GLU B N 1
ATOM 2237 C CA . GLU B 1 109 ? 0.381 4.16 3.928 1 98.88 109 GLU B CA 1
ATOM 2238 C C . GLU B 1 109 ? -1.004 4.43 3.344 1 98.88 109 GLU B C 1
ATOM 2240 O O . GLU B 1 109 ? -2.014 4.016 3.914 1 98.88 109 GLU B O 1
ATOM 2245 N N . ALA B 1 110 ? -1.048 5.074 2.188 1 98.88 110 ALA B N 1
ATOM 2246 C CA . ALA B 1 110 ? -2.309 5.426 1.539 1 98.88 110 ALA B CA 1
ATOM 2247 C C . ALA B 1 110 ? -3.111 4.18 1.183 1 98.88 110 ALA B C 1
ATOM 2249 O O . ALA B 1 110 ? -4.312 4.105 1.454 1 98.88 110 ALA B O 1
ATOM 2250 N N . THR B 1 111 ? -2.447 3.209 0.604 1 98.88 111 THR B N 1
ATOM 2251 C CA . THR B 1 111 ? -3.168 2.035 0.123 1 98.88 111 THR B CA 1
ATOM 2252 C C . THR B 1 111 ? -3.611 1.156 1.29 1 98.88 111 THR B C 1
ATOM 2254 O O . THR B 1 111 ? -4.664 0.521 1.229 1 98.88 111 THR B O 1
ATOM 2257 N N . ASP B 1 112 ? -2.846 1.14 2.357 1 98.75 112 ASP B N 1
ATOM 2258 C CA . ASP B 1 112 ? -3.225 0.415 3.566 1 98.75 112 ASP B CA 1
ATOM 2259 C C . ASP B 1 112 ? -4.52 0.969 4.156 1 98.75 112 ASP B C 1
ATOM 2261 O O . ASP B 1 112 ? -5.457 0.216 4.422 1 98.75 112 ASP B O 1
ATOM 2265 N N . ILE B 1 113 ? -4.609 2.262 4.25 1 98.38 113 ILE B N 1
ATOM 2266 C CA . ILE B 1 113 ? -5.766 2.885 4.887 1 98.38 113 ILE B CA 1
ATOM 2267 C C . ILE B 1 113 ? -6.996 2.719 3.992 1 98.38 113 ILE B C 1
ATOM 2269 O O . ILE B 1 113 ? -8.109 2.541 4.488 1 98.38 113 ILE B O 1
ATOM 2273 N N . LEU B 1 114 ? -6.812 2.814 2.703 1 98.81 114 LEU B N 1
ATOM 2274 C CA . LEU B 1 114 ? -7.934 2.641 1.785 1 98.81 114 LEU B CA 1
ATOM 2275 C C . LEU B 1 114 ? -8.438 1.201 1.807 1 98.81 114 LEU B C 1
ATOM 2277 O O . LEU B 1 114 ? -9.641 0.96 1.745 1 98.81 114 LEU B O 1
ATOM 2281 N N . GLU B 1 115 ? -7.48 0.268 1.846 1 98.5 115 GLU B N 1
ATOM 2282 C CA . GLU B 1 115 ? -7.871 -1.137 1.929 1 98.5 115 GLU B CA 1
ATOM 2283 C C . GLU B 1 115 ? -8.664 -1.415 3.203 1 98.5 115 GLU B C 1
ATOM 2285 O O . GLU B 1 115 ? -9.688 -2.096 3.164 1 98.5 115 GLU B O 1
ATOM 2290 N N . MET B 1 116 ? -8.195 -0.869 4.316 1 98.12 116 MET B N 1
ATOM 2291 C CA . MET B 1 116 ? -8.906 -1.04 5.578 1 98.12 116 MET B CA 1
ATOM 2292 C C . MET B 1 116 ? -10.305 -0.429 5.508 1 98.12 116 MET B C 1
ATOM 2294 O O . MET B 1 116 ? -11.266 -1.015 6 1 98.12 116 MET B O 1
ATOM 2298 N N . ARG B 1 117 ? -10.398 0.71 4.906 1 98.06 117 ARG B N 1
ATOM 2299 C CA . ARG B 1 117 ? -11.695 1.362 4.766 1 98.06 117 ARG B CA 1
ATOM 2300 C C . ARG B 1 117 ? -12.625 0.535 3.887 1 98.06 117 ARG B C 1
ATOM 2302 O O . ARG B 1 117 ? -13.812 0.38 4.203 1 98.06 117 ARG B O 1
ATOM 2309 N N . LYS B 1 118 ? -12.109 0.044 2.814 1 98.12 118 LYS B N 1
ATOM 2310 C CA . LYS B 1 118 ? -12.867 -0.79 1.889 1 98.12 118 LYS B CA 1
ATOM 2311 C C . LYS B 1 118 ? -13.516 -1.966 2.613 1 98.12 118 LYS B C 1
ATOM 2313 O O . LYS B 1 118 ? -14.641 -2.352 2.297 1 98.12 118 LYS B O 1
ATOM 2318 N N . HIS B 1 119 ? -12.836 -2.479 3.621 1 96.69 119 HIS B N 1
ATOM 2319 C CA . HIS B 1 119 ? -13.336 -3.629 4.363 1 96.69 119 HIS B CA 1
ATOM 2320 C C . HIS B 1 119 ? -14.164 -3.191 5.566 1 96.69 119 HIS B C 1
ATOM 2322 O O . HIS B 1 119 ? -14.547 -4.02 6.395 1 96.69 119 HIS B O 1
ATOM 2328 N N . GLY B 1 120 ? -14.383 -1.874 5.695 1 96.5 120 GLY B N 1
ATOM 2329 C CA . GLY B 1 120 ? -15.195 -1.359 6.789 1 96.5 120 GLY B CA 1
ATOM 2330 C C . GLY B 1 120 ? -14.484 -1.386 8.125 1 96.5 120 GLY B C 1
ATOM 2331 O O . GLY B 1 120 ? -15.125 -1.333 9.18 1 96.5 120 GLY B O 1
ATOM 2332 N N . GLN B 1 121 ? -13.211 -1.45 8.109 1 97 121 GLN B N 1
ATOM 2333 C CA . GLN B 1 121 ? -12.453 -1.513 9.359 1 97 121 GLN B CA 1
ATOM 2334 C C . GLN B 1 121 ? -12.273 -0.123 9.961 1 97 121 GLN B C 1
ATOM 2336 O O . GLN B 1 121 ? -11.82 0.01 11.102 1 97 121 GLN B O 1
ATOM 2341 N N . HIS B 1 122 ? -12.594 0.93 9.305 1 97.38 122 HIS B N 1
ATOM 2342 C CA . HIS B 1 122 ? -12.797 2.293 9.781 1 97.38 122 HIS B CA 1
ATOM 2343 C C . HIS B 1 122 ? -13.672 3.094 8.828 1 97.38 122 HIS B C 1
ATOM 2345 O O . HIS B 1 122 ? -13.938 2.65 7.707 1 97.38 122 HIS B O 1
ATOM 2351 N N . THR B 1 123 ? -14.078 4.25 9.25 1 97.19 123 THR B N 1
ATOM 2352 C CA . THR B 1 123 ? -14.953 5.055 8.406 1 97.19 123 THR B CA 1
ATOM 2353 C C . THR B 1 123 ? -14.43 6.484 8.297 1 97.19 123 THR B C 1
ATOM 2355 O O . THR B 1 123 ? -15.164 7.391 7.902 1 97.19 123 THR B O 1
ATOM 2358 N N . LYS B 1 124 ? -13.25 6.723 8.68 1 98.25 124 LYS B N 1
ATOM 2359 C CA . LYS B 1 124 ? -12.664 8.062 8.695 1 98.25 124 LYS B CA 1
ATOM 2360 C C . LYS B 1 124 ? -12.578 8.648 7.293 1 98.25 124 LYS B C 1
ATOM 2362 O O . LYS B 1 124 ? -12.305 7.926 6.328 1 98.25 124 LYS B O 1
ATOM 2367 N N . PRO B 1 125 ? -12.789 9.9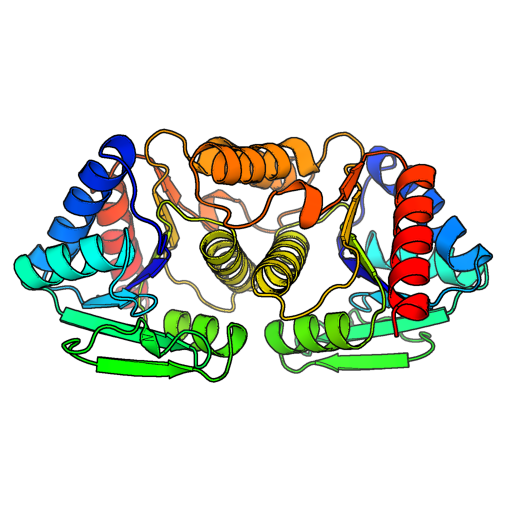69 7.148 1 98.62 125 PRO B N 1
ATOM 2368 C CA . PRO B 1 125 ? -12.594 10.57 5.824 1 98.62 125 PRO B CA 1
ATOM 2369 C C . PRO B 1 125 ? -11.133 10.547 5.375 1 98.62 125 PRO B C 1
ATOM 2371 O O . PRO B 1 125 ? -10.234 10.742 6.195 1 98.62 125 PRO B O 1
ATOM 2374 N N . VAL B 1 126 ? -10.945 10.273 4.074 1 98.88 126 VAL B N 1
ATOM 2375 C CA . VAL B 1 126 ? -9.625 10.203 3.457 1 98.88 126 VAL B CA 1
ATOM 2376 C C . VAL B 1 126 ? -9.57 11.141 2.252 1 98.88 126 VAL B C 1
ATOM 2378 O O . VAL B 1 126 ? -10.422 11.078 1.367 1 98.88 126 VAL B O 1
ATOM 2381 N N . VAL B 1 127 ? -8.547 12 2.268 1 98.94 127 VAL B N 1
ATOM 2382 C CA . VAL B 1 127 ? -8.305 12.898 1.146 1 98.94 127 VAL B CA 1
ATOM 2383 C C . VAL B 1 127 ? -6.93 12.633 0.548 1 98.94 127 VAL B C 1
ATOM 2385 O O . VAL B 1 127 ? -5.953 12.453 1.278 1 98.94 127 VAL B O 1
ATOM 2388 N N . ILE B 1 128 ? -6.852 12.523 -0.768 1 98.94 128 ILE B N 1
ATOM 2389 C CA . ILE B 1 128 ? -5.594 12.648 -1.498 1 98.94 128 ILE B CA 1
ATOM 2390 C C . ILE B 1 128 ? -5.465 14.055 -2.072 1 98.94 128 ILE B C 1
ATOM 2392 O O . ILE B 1 128 ? -6.254 14.453 -2.932 1 98.94 128 ILE B O 1
ATOM 2396 N N . LEU B 1 129 ? -4.535 14.781 -1.494 1 98.94 129 LEU B N 1
ATOM 2397 C CA . LEU B 1 129 ? -4.234 16.109 -2.016 1 98.94 129 LEU B CA 1
ATOM 2398 C C . LEU B 1 129 ? -3.311 16.016 -3.227 1 98.94 129 LEU B C 1
ATOM 2400 O O . LEU B 1 129 ? -2.09 15.938 -3.078 1 98.94 129 LEU B O 1
ATOM 2404 N N . ASN B 1 130 ? -3.848 16.109 -4.383 1 98.88 130 ASN B N 1
ATOM 2405 C CA . ASN B 1 130 ? -3.16 15.836 -5.641 1 98.88 130 ASN B CA 1
ATOM 2406 C C . ASN B 1 130 ? -2.459 17.094 -6.168 1 98.88 130 ASN B C 1
ATOM 2408 O O . ASN B 1 130 ? -2.703 17.5 -7.301 1 98.88 130 ASN B O 1
ATOM 2412 N N . THR B 1 131 ? -1.56 17.547 -5.402 1 98.75 131 THR B N 1
ATOM 2413 C CA . THR B 1 131 ? -0.797 18.75 -5.734 1 98.75 131 THR B CA 1
ATOM 2414 C C . THR B 1 131 ? -0.003 18.547 -7.023 1 98.75 131 THR B C 1
ATOM 2416 O O . THR B 1 131 ? 0.674 17.531 -7.188 1 98.75 131 THR B O 1
ATOM 2419 N N . ALA B 1 132 ? -0.13 19.5 -7.965 1 98.38 132 ALA B N 1
ATOM 2420 C CA . ALA B 1 132 ? 0.624 19.516 -9.219 1 98.38 132 ALA B CA 1
ATOM 2421 C C . ALA B 1 132 ? 0.42 18.219 -9.992 1 98.38 132 ALA B C 1
ATOM 2423 O O . ALA B 1 132 ? 1.322 17.766 -10.703 1 98.38 132 ALA B O 1
ATOM 2424 N N . GLY B 1 133 ? -0.704 17.562 -9.828 1 98.75 133 GLY B N 1
ATOM 2425 C CA . GLY B 1 133 ? -1.011 16.344 -10.562 1 98.75 133 GLY B CA 1
ATOM 2426 C C . GLY B 1 133 ? -0.155 15.164 -10.148 1 98.75 133 GLY B C 1
ATOM 2427 O O . GLY B 1 133 ? -0.016 14.195 -10.898 1 98.75 133 GLY B O 1
ATOM 2428 N N . PHE B 1 134 ? 0.46 15.258 -8.945 1 98.88 134 PHE B N 1
ATOM 2429 C CA . PHE B 1 134 ? 1.438 14.258 -8.523 1 98.88 134 PHE B CA 1
ATOM 2430 C C . PHE B 1 134 ? 0.822 12.867 -8.523 1 98.88 134 PHE B C 1
ATOM 2432 O O . PHE B 1 134 ? 1.481 11.891 -8.883 1 98.88 134 PHE B O 1
ATOM 2439 N N . TYR B 1 135 ? -0.436 12.711 -8.141 1 98.94 135 TYR B N 1
ATOM 2440 C CA . TYR B 1 135 ? -1.062 11.406 -7.965 1 98.94 135 TYR B CA 1
ATOM 2441 C C . TYR B 1 135 ? -1.945 11.062 -9.156 1 98.94 135 TYR B C 1
ATOM 2443 O O . TYR B 1 135 ? -2.859 10.242 -9.039 1 98.94 135 TYR B O 1
ATOM 2451 N N . ASP B 1 136 ? -1.728 11.727 -10.297 1 98.94 136 ASP B N 1
ATOM 2452 C CA . ASP B 1 136 ? -2.502 11.391 -11.492 1 98.94 136 ASP B CA 1
ATOM 2453 C C . ASP B 1 136 ? -2.367 9.906 -11.828 1 98.94 136 ASP B C 1
ATOM 2455 O O . ASP B 1 136 ? -3.346 9.266 -12.211 1 98.94 136 ASP B O 1
ATOM 2459 N N . GLY B 1 137 ? -1.146 9.352 -11.742 1 98.94 137 GLY B N 1
ATOM 2460 C CA . GLY B 1 137 ? -0.93 7.941 -12.008 1 98.94 137 GLY B CA 1
ATOM 2461 C C . GLY B 1 137 ? -1.683 7.031 -11.062 1 98.94 137 GLY B C 1
ATOM 2462 O O . GLY B 1 137 ? -2.312 6.059 -11.484 1 98.94 137 GLY B O 1
ATOM 2463 N N . LEU B 1 138 ? -1.654 7.336 -9.773 1 98.94 138 LEU B N 1
ATOM 2464 C CA . LEU B 1 138 ? -2.385 6.551 -8.781 1 98.94 138 LEU B CA 1
ATOM 2465 C C . LEU B 1 138 ? -3.887 6.617 -9.039 1 98.94 138 LEU B C 1
ATOM 2467 O O . LEU B 1 138 ? -4.582 5.605 -8.945 1 98.94 138 LEU B O 1
ATOM 2471 N N . THR B 1 139 ? -4.363 7.82 -9.336 1 98.94 139 THR B N 1
ATOM 2472 C CA . THR B 1 139 ? -5.781 8.008 -9.633 1 98.94 139 THR B CA 1
ATOM 2473 C C . THR B 1 139 ? -6.199 7.172 -10.836 1 98.94 139 THR B C 1
ATOM 2475 O O . THR B 1 139 ? -7.23 6.5 -10.805 1 98.94 139 THR B O 1
ATOM 2478 N N . LEU B 1 140 ? -5.355 7.215 -11.828 1 98.94 140 LEU B N 1
ATOM 2479 C CA . LEU B 1 140 ? -5.617 6.41 -13.016 1 98.94 140 LEU B CA 1
ATOM 2480 C C . LEU B 1 140 ? -5.707 4.93 -12.656 1 98.94 140 LEU B C 1
ATOM 2482 O O . LEU B 1 140 ? -6.598 4.223 -13.141 1 98.94 140 LEU B O 1
ATOM 2486 N N . GLN B 1 141 ? -4.828 4.438 -11.828 1 98.94 141 GLN B N 1
ATOM 2487 C CA . GLN B 1 141 ? -4.805 3.031 -11.445 1 98.94 141 GLN B CA 1
ATOM 2488 C C . GLN B 1 141 ? -6.074 2.65 -10.688 1 98.94 141 GLN B C 1
ATOM 2490 O O . GLN B 1 141 ? -6.672 1.606 -10.953 1 98.94 141 GLN B O 1
ATOM 2495 N N . MET B 1 142 ? -6.488 3.5 -9.75 1 98.94 142 MET B N 1
ATOM 2496 C CA . MET B 1 142 ? -7.66 3.178 -8.945 1 98.94 142 MET B CA 1
ATOM 2497 C C . MET B 1 142 ? -8.93 3.232 -9.789 1 98.94 142 MET B C 1
ATOM 2499 O O . MET B 1 142 ? -9.852 2.439 -9.578 1 98.94 142 MET B O 1
ATOM 2503 N N . ARG B 1 143 ? -8.992 4.125 -10.711 1 98.88 143 ARG B N 1
ATOM 2504 C CA . ARG B 1 143 ? -10.141 4.176 -11.617 1 98.88 143 ARG B CA 1
ATOM 2505 C C . ARG B 1 143 ? -10.18 2.941 -12.508 1 98.88 143 ARG B C 1
ATOM 2507 O O . ARG B 1 143 ? -11.258 2.447 -12.844 1 98.88 143 ARG B O 1
ATOM 2514 N N . ARG B 1 144 ? -9.016 2.51 -12.969 1 98.75 144 ARG B N 1
ATOM 2515 C CA . ARG B 1 144 ? -8.922 1.262 -13.719 1 98.75 144 ARG B CA 1
ATOM 2516 C C . ARG B 1 144 ? -9.484 0.096 -12.914 1 98.75 144 ARG B C 1
ATOM 2518 O O . ARG B 1 144 ? -10.227 -0.733 -13.445 1 98.75 144 ARG B O 1
ATOM 2525 N N . MET B 1 145 ? -9.141 -0.015 -11.586 1 98.81 145 MET B N 1
ATOM 2526 C CA . MET B 1 145 ? -9.688 -1.043 -10.703 1 98.81 145 MET B CA 1
ATOM 2527 C C . MET B 1 145 ? -11.211 -0.969 -10.656 1 98.81 145 MET B C 1
ATOM 2529 O O . MET B 1 145 ? -11.891 -1.99 -10.773 1 98.81 145 MET B O 1
ATOM 2533 N N . GLU B 1 146 ? -11.68 0.253 -10.508 1 98.62 146 GLU B N 1
ATOM 2534 C CA . GLU B 1 146 ? -13.125 0.441 -10.469 1 98.62 146 GLU B CA 1
ATOM 2535 C C . GLU B 1 146 ? -13.773 0.029 -11.789 1 98.62 146 GLU B C 1
ATOM 2537 O O . GLU B 1 146 ? -14.758 -0.704 -11.805 1 98.62 146 GLU B O 1
ATOM 2542 N N . HIS B 1 147 ? -13.203 0.46 -12.875 1 98.38 147 HIS B N 1
ATOM 2543 C CA . HIS B 1 147 ? -13.734 0.2 -14.211 1 98.38 147 HIS B CA 1
ATOM 2544 C C . HIS B 1 147 ? -13.805 -1.297 -14.492 1 98.38 147 HIS B C 1
ATOM 2546 O O . HIS B 1 147 ? -14.773 -1.779 -15.086 1 98.38 147 HIS B O 1
ATOM 2552 N N . ASP B 1 148 ? -12.828 -2.037 -14.039 1 98.06 148 ASP B N 1
ATOM 2553 C CA . ASP B 1 148 ? -12.727 -3.457 -14.367 1 98.06 148 ASP B CA 1
ATOM 2554 C C . ASP B 1 148 ? -13.406 -4.312 -13.297 1 98.06 148 ASP B C 1
ATOM 2556 O O . ASP B 1 148 ? -13.266 -5.539 -13.297 1 98.06 148 ASP B O 1
ATOM 2560 N N . GLY B 1 149 ? -14.125 -3.686 -12.336 1 97.5 149 GLY B N 1
ATOM 2561 C CA . GLY B 1 149 ? -14.961 -4.406 -11.383 1 97.5 149 GLY B CA 1
ATOM 2562 C C . GLY B 1 149 ? -14.18 -4.953 -10.203 1 97.5 149 GLY B C 1
ATOM 2563 O O . GLY B 1 149 ? -14.602 -5.93 -9.578 1 97.5 149 GLY B O 1
ATOM 2564 N N . LEU B 1 150 ? -13.039 -4.281 -9.883 1 98.44 150 LEU B N 1
ATOM 2565 C CA . LEU B 1 150 ? -12.172 -4.809 -8.844 1 98.44 150 LEU B CA 1
ATOM 2566 C C . LEU B 1 150 ? -12.305 -4.004 -7.555 1 98.44 150 LEU B C 1
ATOM 2568 O O . LEU B 1 150 ? -11.562 -4.227 -6.594 1 98.44 150 LEU B O 1
ATOM 2572 N N . LEU B 1 151 ? -13.219 -3.068 -7.473 1 98 151 LEU B N 1
ATOM 2573 C CA . LEU B 1 151 ? -13.617 -2.373 -6.25 1 98 151 LEU B CA 1
ATOM 2574 C C . LEU B 1 151 ? -15.055 -2.707 -5.879 1 98 151 LEU B C 1
ATOM 2576 O O . LEU B 1 151 ? -15.977 -2.465 -6.66 1 98 151 LEU B O 1
ATOM 2580 N N . PRO B 1 152 ? -15.219 -3.24 -4.703 1 97.19 152 PRO B N 1
ATOM 2581 C CA . PRO B 1 152 ? -16.578 -3.6 -4.309 1 97.19 152 PRO B CA 1
ATOM 2582 C C . PRO B 1 152 ? -17.406 -2.389 -3.885 1 97.19 152 PRO B C 1
ATOM 2584 O O . PRO B 1 152 ? -18.625 -2.506 -3.691 1 97.19 152 PRO B O 1
ATOM 2587 N N . VAL B 1 153 ? -16.844 -1.229 -3.594 1 97.5 153 VAL B N 1
ATOM 2588 C CA . VAL B 1 153 ? -17.5 0.044 -3.295 1 97.5 153 VAL B CA 1
ATOM 2589 C C . VAL B 1 153 ? -16.984 1.121 -4.25 1 97.5 153 VAL B C 1
ATOM 2591 O O . VAL B 1 153 ? -15.852 1.039 -4.738 1 97.5 153 VAL B O 1
ATOM 2594 N N . PRO B 1 154 ? -17.875 2.129 -4.578 1 98 154 PRO B N 1
ATOM 2595 C CA . PRO B 1 154 ? -17.391 3.193 -5.461 1 98 154 PRO B CA 1
ATOM 2596 C C . PRO B 1 154 ? -16.125 3.883 -4.922 1 98 154 PRO B C 1
ATOM 2598 O O . PRO B 1 154 ? -16.016 4.109 -3.717 1 98 154 PRO B O 1
ATOM 2601 N N . LEU B 1 155 ? -15.227 4.172 -5.863 1 98.69 155 LEU B N 1
ATOM 2602 C CA . LEU B 1 155 ? -13.969 4.809 -5.5 1 98.69 155 LEU B CA 1
ATOM 2603 C C . LEU B 1 155 ? -14.211 6.109 -4.742 1 98.69 155 LEU B C 1
ATOM 2605 O O . LEU B 1 155 ? -13.523 6.395 -3.758 1 98.69 155 LEU B O 1
ATOM 2609 N N . ASP B 1 156 ? -15.266 6.855 -5.121 1 98.19 156 ASP B N 1
ATOM 2610 C CA . ASP B 1 156 ? -15.523 8.172 -4.547 1 98.19 156 ASP B CA 1
ATOM 2611 C C . ASP B 1 156 ? -16.062 8.055 -3.125 1 98.19 156 ASP B C 1
ATOM 2613 O O . ASP B 1 156 ? -16.109 9.039 -2.389 1 98.19 156 ASP B O 1
ATOM 2617 N N . GLU B 1 157 ? -16.453 6.848 -2.713 1 97.88 157 GLU B N 1
ATOM 2618 C CA . GLU B 1 157 ? -16.844 6.598 -1.328 1 97.88 157 GLU B CA 1
ATOM 2619 C C . GLU B 1 157 ? -15.625 6.301 -0.459 1 97.88 157 GLU B C 1
ATOM 2621 O O . GLU B 1 157 ? -15.688 6.402 0.768 1 97.88 157 GLU B O 1
ATOM 2626 N N . LEU B 1 158 ? -14.531 5.949 -1.089 1 98.62 158 LEU B N 1
ATOM 2627 C CA . LEU B 1 158 ? -13.328 5.547 -0.361 1 98.62 158 LEU B CA 1
ATOM 2628 C C . LEU B 1 158 ? -12.398 6.734 -0.157 1 98.62 158 LEU B C 1
ATOM 2630 O O . LEU B 1 158 ? -11.688 6.805 0.848 1 98.62 158 LEU B O 1
ATOM 2634 N N . VAL B 1 159 ? -12.406 7.645 -1.161 1 98.88 159 VAL B N 1
ATOM 2635 C CA . VAL B 1 159 ? -11.391 8.695 -1.11 1 98.88 159 VAL B CA 1
ATOM 2636 C C . VAL B 1 159 ? -11.875 9.914 -1.892 1 98.88 159 VAL B C 1
ATOM 2638 O O . VAL B 1 159 ? -12.492 9.773 -2.949 1 98.88 159 VAL B O 1
ATOM 2641 N N . TYR B 1 160 ? -11.648 11.086 -1.329 1 98.94 160 TYR B N 1
ATOM 2642 C CA . TYR B 1 160 ? -11.852 12.352 -2.016 1 98.94 160 TYR B CA 1
ATOM 2643 C C . TYR B 1 160 ? -10.539 12.883 -2.574 1 98.94 160 TYR B C 1
ATOM 2645 O O . TYR B 1 160 ? -9.602 13.156 -1.82 1 98.94 160 TYR B O 1
ATOM 2653 N N . ILE B 1 161 ? -10.422 13.039 -3.912 1 98.94 161 ILE B N 1
ATOM 2654 C CA . ILE B 1 161 ? -9.195 13.477 -4.57 1 98.94 161 ILE B CA 1
ATOM 2655 C C . ILE B 1 161 ? -9.367 14.906 -5.078 1 98.94 161 ILE B C 1
ATOM 2657 O O . ILE B 1 161 ? -10.297 15.195 -5.832 1 98.94 161 ILE B O 1
ATOM 2661 N N . THR B 1 162 ? -8.508 15.773 -4.641 1 98.88 162 THR B N 1
ATOM 2662 C CA . THR B 1 162 ? -8.586 17.172 -5.047 1 98.88 162 THR B CA 1
ATOM 2663 C C . THR B 1 162 ? -7.199 17.812 -5.02 1 98.88 162 THR B C 1
ATOM 2665 O O . THR B 1 162 ? -6.281 17.297 -4.383 1 98.88 162 THR B O 1
ATOM 2668 N N . ASP B 1 163 ? -6.969 18.891 -5.801 1 98.69 163 ASP B N 1
ATOM 2669 C CA . ASP B 1 163 ? -5.727 19.656 -5.734 1 98.69 163 ASP B CA 1
ATOM 2670 C C . ASP B 1 163 ? -5.945 20.984 -5.02 1 98.69 163 ASP B C 1
ATOM 2672 O O . ASP B 1 163 ? -5.059 21.844 -5.008 1 98.69 163 ASP B O 1
ATOM 2676 N N . ASP B 1 164 ? -7.145 21.094 -4.398 1 98.69 164 ASP B N 1
ATOM 2677 C CA . ASP B 1 164 ? -7.535 22.328 -3.713 1 98.69 164 ASP B CA 1
ATOM 2678 C C . ASP B 1 164 ? -7.508 22.141 -2.195 1 98.69 164 ASP B C 1
ATOM 2680 O O . ASP B 1 164 ? -8.32 21.406 -1.64 1 98.69 164 ASP B O 1
ATOM 2684 N N . CYS B 1 165 ? -6.602 22.906 -1.53 1 98.69 165 CYS B N 1
ATOM 2685 C CA . CYS B 1 165 ? -6.402 22.766 -0.093 1 98.69 165 CYS B CA 1
ATOM 2686 C C . CYS B 1 165 ? -7.672 23.109 0.672 1 98.69 165 CYS B C 1
ATOM 2688 O O . CYS B 1 165 ? -8.039 22.422 1.623 1 98.69 165 CYS B O 1
ATOM 2690 N N . ALA B 1 166 ? -8.32 24.188 0.26 1 98.62 166 ALA B N 1
ATOM 2691 C CA . ALA B 1 166 ? -9.523 24.625 0.956 1 98.62 166 ALA B CA 1
ATOM 2692 C C . ALA B 1 166 ? -10.633 23.578 0.848 1 98.62 166 ALA B C 1
ATOM 2694 O O . ALA B 1 166 ? -11.312 23.297 1.831 1 98.62 166 ALA B O 1
ATOM 2695 N N . LYS B 1 167 ? -10.82 23.016 -0.344 1 98.81 167 LYS B N 1
ATOM 2696 C CA . LYS B 1 167 ? -11.828 21.984 -0.548 1 98.81 167 LYS B CA 1
ATOM 2697 C C . LYS B 1 167 ? -11.492 20.719 0.248 1 98.81 167 LYS B C 1
ATOM 2699 O O . LYS B 1 167 ? -12.383 20.109 0.839 1 98.81 167 LYS B O 1
ATOM 2704 N N . ALA B 1 168 ? -10.258 20.375 0.235 1 98.81 168 ALA B N 1
ATOM 2705 C CA . ALA B 1 168 ? -9.812 19.203 1.008 1 98.81 168 ALA B CA 1
ATOM 2706 C C . ALA B 1 168 ? -10.148 19.375 2.488 1 98.81 168 ALA B C 1
ATOM 2708 O O . ALA B 1 168 ? -10.734 18.484 3.104 1 98.81 168 ALA B O 1
ATOM 2709 N N . PHE B 1 169 ? -9.781 20.5 3.018 1 98.75 169 PHE B N 1
ATOM 2710 C CA . PHE B 1 169 ? -9.977 20.781 4.438 1 98.75 169 PHE B CA 1
ATOM 2711 C C . PHE B 1 169 ? -11.461 20.812 4.777 1 98.75 169 PHE B C 1
ATOM 2713 O O . PHE B 1 169 ? -11.891 20.25 5.785 1 98.75 169 PHE B O 1
ATOM 2720 N N . ALA B 1 170 ? -12.25 21.453 3.959 1 98.5 170 ALA B N 1
ATOM 2721 C CA . ALA B 1 170 ? -13.695 21.531 4.164 1 98.5 170 ALA B CA 1
ATOM 2722 C C . ALA B 1 170 ? -14.328 20.141 4.148 1 98.5 170 ALA B C 1
ATOM 2724 O O . ALA B 1 170 ? -15.227 19.859 4.938 1 98.5 170 ALA B O 1
ATOM 2725 N N . HIS B 1 171 ? -13.852 19.344 3.25 1 98.62 171 HIS B N 1
ATOM 2726 C CA . HIS B 1 171 ? -14.359 17.984 3.164 1 98.62 171 HIS B CA 1
ATOM 2727 C C . HIS B 1 171 ? -14.102 17.219 4.461 1 98.62 171 HIS B C 1
ATOM 2729 O O . HIS B 1 171 ? -14.992 16.531 4.965 1 98.62 171 HIS B O 1
ATOM 2735 N N . LEU B 1 172 ? -12.891 17.297 5 1 98.5 172 LEU B N 1
ATOM 2736 C CA . LEU B 1 172 ? -12.539 16.609 6.246 1 98.5 172 LEU B CA 1
ATOM 2737 C C . LEU B 1 172 ? -13.43 17.094 7.391 1 98.5 172 LEU B C 1
ATOM 2739 O O . LEU B 1 172 ? -13.953 16.266 8.156 1 98.5 172 LEU B O 1
ATOM 2743 N N . GLN B 1 173 ? -13.617 18.422 7.484 1 97.06 173 GLN B N 1
ATOM 2744 C CA . GLN B 1 173 ? -14.43 18.984 8.555 1 97.06 173 GLN B CA 1
ATOM 2745 C C . GLN B 1 173 ? -15.883 18.516 8.445 1 97.06 173 GLN B C 1
ATOM 2747 O O . GLN B 1 173 ? -16.5 18.141 9.453 1 97.06 173 GLN B O 1
ATOM 2752 N N . PHE B 1 174 ? -16.375 18.531 7.262 1 97.06 174 PHE B N 1
ATOM 2753 C CA . PHE B 1 174 ? -17.75 18.141 7.027 1 97.06 174 PHE B CA 1
ATOM 2754 C C . PHE B 1 174 ? -17.984 16.688 7.383 1 97.06 174 PHE B C 1
ATOM 2756 O O . PHE B 1 174 ? -18.922 16.359 8.125 1 97.06 174 PHE B O 1
ATOM 2763 N N . GLU B 1 175 ? -17.141 15.805 6.883 1 97.12 175 GLU B N 1
ATOM 2764 C CA . GLU B 1 175 ? -17.312 14.375 7.102 1 97.12 175 GLU B CA 1
ATOM 2765 C C . GLU B 1 175 ? -17.094 14.008 8.57 1 97.12 175 GLU B C 1
ATOM 2767 O O . GLU B 1 175 ? -17.766 13.117 9.094 1 97.12 175 GLU B O 1
ATOM 2772 N N . HIS B 1 176 ? -16.125 14.664 9.172 1 94.12 176 HIS B N 1
ATOM 2773 C CA . HIS B 1 176 ? -15.891 14.43 10.594 1 94.12 176 HIS B CA 1
ATOM 2774 C C . HIS B 1 176 ? -17.125 14.805 11.414 1 94.12 176 HIS B C 1
ATOM 2776 O O . HIS B 1 176 ? -17.516 14.062 12.32 1 94.12 176 HIS B O 1
ATOM 2782 N N . SER B 1 177 ? -17.719 15.969 11.102 1 92.62 177 SER B N 1
ATOM 2783 C CA . SER B 1 177 ? -18.906 16.422 11.812 1 92.62 177 SER B CA 1
ATOM 2784 C C . SER B 1 177 ? -20.078 15.469 11.609 1 92.62 177 SER B C 1
ATOM 2786 O O . SER B 1 177 ? -20.828 15.195 12.539 1 92.62 177 SER B O 1
ATOM 2788 N N . ARG B 1 178 ? -20.219 14.953 10.469 1 91.94 178 ARG B N 1
ATOM 2789 C CA . ARG B 1 178 ? -21.297 14.016 10.148 1 91.94 178 ARG B CA 1
ATOM 2790 C C . ARG B 1 178 ? -21.156 12.719 10.938 1 91.94 178 ARG B C 1
ATOM 2792 O O . ARG B 1 178 ? -22.141 12.172 11.43 1 91.94 178 ARG B O 1
ATOM 2799 N N . ARG B 1 179 ? -19.984 12.266 11.086 1 87.56 179 ARG B N 1
ATOM 2800 C CA . ARG B 1 179 ? -19.688 11.016 11.781 1 87.56 179 ARG B CA 1
ATOM 2801 C C . ARG B 1 179 ? -19.922 11.164 13.281 1 87.56 179 ARG B C 1
ATOM 2803 O O . ARG B 1 179 ? -20.297 10.195 13.953 1 87.56 179 ARG B O 1
ATOM 2810 N N . THR B 1 180 ? -19.641 12.289 13.836 1 85.12 180 THR B N 1
ATOM 2811 C CA . THR B 1 180 ? -19.734 12.516 15.273 1 85.12 180 THR B CA 1
ATOM 2812 C C . THR B 1 180 ? -21.188 12.82 15.664 1 85.12 180 THR B C 1
ATOM 2814 O O . THR B 1 180 ? -21.578 12.617 16.812 1 85.12 180 THR B O 1
ATOM 2817 N N . THR B 1 181 ? -21.938 13.266 14.703 1 79 181 THR B N 1
ATOM 2818 C CA . THR B 1 181 ? -23.344 13.508 14.969 1 79 181 THR B CA 1
ATOM 2819 C C . THR B 1 181 ? -24.156 12.211 14.852 1 79 181 THR B C 1
ATOM 2821 O O . THR B 1 181 ? -25.156 12.039 15.531 1 79 181 THR B O 1
ATOM 2824 N N . GLU B 1 182 ? -23.703 11.336 13.977 1 64.75 182 GLU B N 1
ATOM 2825 C CA . GLU B 1 182 ? -24.406 10.07 13.805 1 64.75 182 GLU B CA 1
ATOM 2826 C C . GLU B 1 182 ? -24.156 9.125 14.977 1 64.75 182 GLU B C 1
ATOM 2828 O O . GLU B 1 182 ? -24.922 8.195 15.211 1 64.75 182 GLU B O 1
ATOM 2833 N N . ILE B 1 183 ? -23.234 9.453 15.867 1 49.09 183 ILE B N 1
ATOM 2834 C CA . ILE B 1 183 ? -23.078 8.641 17.078 1 49.09 183 ILE B CA 1
ATOM 2835 C C . ILE B 1 183 ? -23.891 9.25 18.219 1 49.09 183 ILE B C 1
ATOM 2837 O O . ILE B 1 183 ? -23.844 10.461 18.438 1 49.09 183 ILE B O 1
#